Protein AF-A0A821EM65-F1 (afdb_monomer)

Structure (mmCIF, N/CA/C/O backbone):
data_AF-A0A821EM65-F1
#
_entry.id   AF-A0A821EM65-F1
#
loop_
_atom_site.group_PDB
_atom_site.id
_atom_site.type_symbol
_atom_site.label_atom_id
_atom_site.label_alt_id
_atom_site.label_comp_id
_atom_site.label_asym_id
_atom_site.label_entity_id
_atom_site.label_seq_id
_atom_site.pdbx_PDB_ins_code
_atom_site.Cartn_x
_atom_site.Cartn_y
_atom_site.Cartn_z
_atom_site.occupancy
_atom_site.B_iso_or_equiv
_atom_site.auth_seq_id
_atom_site.auth_comp_id
_atom_site.auth_asym_id
_atom_site.auth_atom_id
_atom_site.pdbx_PDB_model_num
ATOM 1 N N . MET A 1 1 ? -19.339 17.552 53.957 1.00 53.88 1 MET A N 1
ATOM 2 C CA . MET A 1 1 ? -20.419 16.852 54.664 1.00 53.88 1 MET A CA 1
ATOM 3 C C . MET A 1 1 ? -20.321 17.188 56.127 1.00 53.88 1 MET A C 1
ATOM 5 O O . MET A 1 1 ? -19.508 16.618 56.853 1.00 53.88 1 MET A O 1
ATOM 9 N N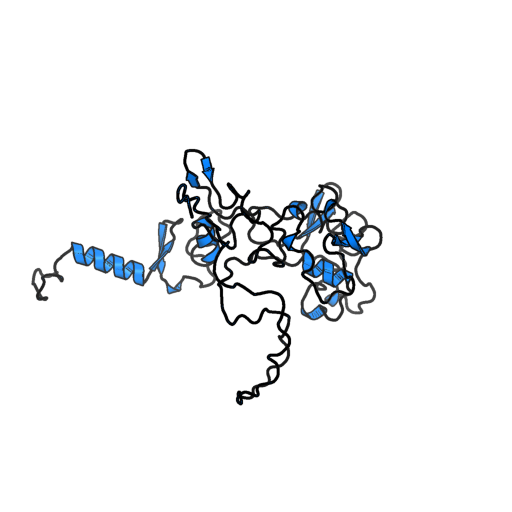 . ASP A 1 2 ? -21.071 18.202 56.526 1.00 62.06 2 ASP A N 1
ATOM 10 C CA . ASP A 1 2 ? -21.274 18.558 57.928 1.00 62.06 2 ASP A CA 1
ATOM 11 C C . ASP A 1 2 ? -22.627 18.030 58.442 1.00 62.06 2 ASP A C 1
ATOM 13 O O . ASP A 1 2 ? -23.029 18.349 59.564 1.00 62.06 2 ASP A O 1
ATOM 17 N N . ASN A 1 3 ? -23.283 17.158 57.656 1.00 55.94 3 ASN A N 1
ATOM 18 C CA . ASN A 1 3 ? -24.559 16.526 57.971 1.00 55.94 3 ASN A CA 1
ATOM 19 C C . ASN A 1 3 ? -25.711 17.544 58.063 1.00 55.94 3 ASN A C 1
ATOM 21 O O . ASN A 1 3 ? -26.725 17.295 58.729 1.00 55.94 3 ASN A O 1
ATOM 25 N N . LYS A 1 4 ? -25.552 18.712 57.426 1.00 53.19 4 LYS A N 1
ATOM 26 C CA . LYS A 1 4 ? -26.627 19.669 57.194 1.00 53.19 4 LYS A CA 1
ATOM 27 C C . LYS A 1 4 ? -27.109 19.558 55.762 1.00 53.19 4 LYS A C 1
ATOM 29 O O . LYS A 1 4 ? -26.338 19.394 54.839 1.00 53.19 4 LYS A O 1
ATOM 34 N N . ASN A 1 5 ? -28.423 19.652 55.622 1.00 57.09 5 ASN A N 1
ATOM 35 C CA . ASN A 1 5 ? -29.070 19.698 54.328 1.00 57.09 5 ASN A CA 1
ATOM 36 C C . ASN A 1 5 ? -29.058 21.140 53.812 1.00 57.09 5 ASN A C 1
ATOM 38 O O . ASN A 1 5 ? -29.944 21.919 54.185 1.00 57.09 5 ASN A O 1
ATOM 42 N N . ASP A 1 6 ? -28.062 21.484 53.006 1.00 65.50 6 ASP A N 1
ATOM 43 C CA . ASP A 1 6 ? -27.902 22.810 52.418 1.00 65.50 6 ASP A CA 1
ATOM 44 C C . ASP A 1 6 ? -28.720 22.964 51.124 1.00 65.50 6 ASP A C 1
ATOM 46 O O . ASP A 1 6 ? -29.054 24.092 50.747 1.00 65.50 6 ASP A O 1
ATOM 50 N N . CYS A 1 7 ? -29.128 21.859 50.481 1.00 58.59 7 CYS A N 1
ATOM 51 C CA . CYS A 1 7 ? -29.959 21.879 49.273 1.00 58.59 7 CYS A CA 1
ATOM 52 C C . CYS A 1 7 ? -31.394 21.338 49.484 1.00 58.59 7 CYS A C 1
ATOM 54 O O . CYS A 1 7 ? -31.664 20.514 50.362 1.00 58.59 7 CYS A O 1
ATOM 56 N N . PRO A 1 8 ? -32.394 21.788 48.694 1.00 55.72 8 PRO A N 1
ATOM 57 C CA . PRO A 1 8 ? -33.795 21.385 48.875 1.00 55.72 8 PRO A CA 1
ATOM 58 C C . PRO A 1 8 ? -34.052 19.880 48.711 1.00 55.72 8 PRO A C 1
ATOM 60 O O . PRO A 1 8 ? -35.078 19.388 49.186 1.00 55.72 8 PRO A O 1
ATOM 63 N N . HIS A 1 9 ? -33.144 19.159 48.049 1.00 61.44 9 HIS A N 1
ATOM 64 C CA . HIS A 1 9 ? -33.313 17.755 47.692 1.00 61.44 9 HIS A CA 1
ATOM 65 C C . HIS A 1 9 ? -32.373 16.793 48.437 1.00 61.44 9 HIS A C 1
ATOM 67 O O . HIS A 1 9 ? -32.441 15.598 48.152 1.00 61.44 9 HIS A O 1
ATOM 73 N N . LYS A 1 10 ? -31.581 17.248 49.429 1.00 57.84 10 LYS A N 1
ATOM 74 C CA . LYS A 1 10 ? -30.566 16.422 50.134 1.00 57.84 10 LYS A CA 1
ATOM 75 C C . LYS A 1 10 ? -29.514 15.805 49.215 1.00 57.84 10 LYS A C 1
ATOM 77 O O . LYS A 1 10 ? -28.851 14.835 49.569 1.00 57.84 10 LYS A O 1
ATOM 82 N N . ASP A 1 11 ? -29.382 16.378 48.034 1.00 59.75 11 ASP A N 1
ATOM 83 C CA . ASP A 1 11 ? -28.460 16.015 46.972 1.00 59.75 11 ASP A CA 1
ATOM 84 C C . ASP A 1 11 ? -26.998 16.308 47.342 1.00 59.75 11 ASP A C 1
ATOM 86 O O . ASP A 1 11 ? -26.090 15.634 46.864 1.00 59.75 11 ASP A O 1
ATOM 90 N N . ASP A 1 12 ? -26.770 17.237 48.267 1.00 58.50 12 ASP A N 1
ATOM 91 C CA . ASP A 1 12 ? -25.473 17.572 48.856 1.00 58.50 12 ASP A CA 1
ATOM 92 C C . ASP A 1 12 ? -24.959 16.546 49.890 1.00 58.50 12 ASP A C 1
ATOM 94 O O . ASP A 1 12 ? -23.761 16.508 50.176 1.00 58.50 12 ASP A O 1
ATOM 98 N N . GLU A 1 13 ? -25.832 15.667 50.397 1.00 64.12 13 GLU A N 1
ATOM 99 C CA . GLU A 1 13 ? -25.514 14.637 51.403 1.00 64.12 13 GLU A CA 1
ATOM 100 C C . GLU A 1 13 ? -25.776 13.194 50.891 1.00 64.12 13 GLU A C 1
ATOM 102 O O . GLU A 1 13 ? -25.594 12.216 51.621 1.00 64.12 13 GLU A O 1
ATOM 107 N N . ASP A 1 14 ? -26.175 13.027 49.621 1.00 66.19 14 ASP A N 1
ATOM 108 C CA . ASP A 1 14 ? -26.394 11.725 48.971 1.00 66.19 14 ASP A CA 1
ATOM 109 C C . ASP A 1 14 ? -25.103 11.196 48.315 1.00 66.19 14 ASP A C 1
ATOM 111 O O . ASP A 1 14 ? -24.749 11.524 47.177 1.00 66.19 14 ASP A O 1
ATOM 115 N N . LEU A 1 15 ? -24.407 10.312 49.040 1.00 60.59 15 LEU A N 1
ATOM 116 C CA . LEU A 1 15 ? -23.183 9.620 48.604 1.00 60.59 15 LEU A CA 1
ATOM 117 C C . LEU A 1 15 ? -23.300 8.968 47.215 1.00 60.59 15 LEU A C 1
ATOM 119 O O . LEU A 1 15 ? -22.314 8.903 46.484 1.00 60.59 15 LEU A O 1
ATOM 123 N N . THR A 1 16 ? -24.483 8.491 46.832 1.00 58.88 16 THR A N 1
ATOM 124 C CA . THR A 1 16 ? -24.709 7.794 45.559 1.00 58.88 16 THR A CA 1
ATOM 125 C C . THR A 1 16 ? -24.712 8.754 44.372 1.00 58.88 16 THR A C 1
ATOM 127 O O . THR A 1 16 ? -24.143 8.442 43.324 1.00 58.88 16 THR A O 1
ATOM 130 N N . GLN A 1 17 ? -25.297 9.941 44.549 1.00 54.66 17 GLN A N 1
ATOM 131 C CA . GLN A 1 17 ? -25.277 11.002 43.542 1.00 54.66 17 GLN A CA 1
ATOM 132 C C . GLN A 1 17 ? -23.909 11.677 43.451 1.00 54.66 17 GLN A C 1
ATOM 134 O O . GLN A 1 17 ? -23.490 12.008 42.347 1.00 54.66 17 GLN A O 1
ATOM 139 N N . MET A 1 18 ? -23.166 11.774 44.560 1.00 52.09 18 MET A N 1
ATOM 140 C CA . MET A 1 18 ? -21.772 12.232 44.546 1.00 52.09 18 MET A CA 1
ATOM 141 C C . MET A 1 18 ? -20.813 11.270 43.835 1.00 52.09 18 MET A C 1
ATOM 143 O O . MET A 1 18 ? -19.903 11.702 43.131 1.00 52.09 18 MET A O 1
ATOM 147 N N . ILE A 1 19 ? -20.999 9.955 43.990 1.00 55.62 19 ILE A N 1
ATOM 148 C CA . ILE A 1 19 ? -20.220 8.966 43.229 1.00 55.62 19 ILE A CA 1
ATOM 149 C C . ILE A 1 19 ? -20.507 9.132 41.735 1.00 55.62 19 ILE A C 1
ATOM 151 O O . ILE A 1 19 ? -19.570 9.155 40.943 1.00 55.62 19 ILE A O 1
ATOM 155 N N . TYR A 1 20 ? -21.774 9.323 41.352 1.00 56.41 20 TYR A N 1
ATOM 156 C CA . TYR A 1 20 ? -22.156 9.584 39.963 1.00 56.41 20 TYR A CA 1
ATOM 157 C C . TYR A 1 20 ? -21.638 10.932 39.445 1.00 56.41 20 TYR A C 1
ATOM 159 O O . TYR A 1 20 ? -21.165 10.995 38.311 1.00 56.41 20 TYR A O 1
ATOM 167 N N . SER A 1 21 ? -21.672 11.999 40.249 1.00 57.38 21 SER A N 1
ATOM 168 C CA . SER A 1 21 ? -21.160 13.317 39.861 1.00 57.38 21 SER A CA 1
ATOM 169 C C . SER A 1 21 ? -19.644 13.294 39.695 1.00 57.38 21 SER A C 1
ATOM 171 O O . SER A 1 21 ? -19.152 13.801 38.694 1.00 57.38 21 SER A O 1
ATOM 173 N N . ASN A 1 22 ? -18.915 12.621 40.591 1.00 60.81 22 ASN A N 1
ATOM 174 C CA . ASN A 1 22 ? -17.467 12.436 40.481 1.00 60.81 22 ASN A CA 1
ATOM 175 C C . ASN A 1 22 ? -17.091 11.586 39.264 1.00 60.81 22 ASN A C 1
ATOM 177 O O . ASN A 1 22 ? -16.110 11.883 38.593 1.00 60.81 22 ASN A O 1
ATOM 181 N N . LEU A 1 23 ? -17.874 10.552 38.941 1.00 63.91 23 LEU A N 1
ATOM 182 C CA . LEU A 1 23 ? -17.655 9.740 37.741 1.00 63.91 23 LEU A CA 1
ATOM 183 C C . LEU A 1 23 ? -17.963 10.539 36.467 1.00 63.91 23 LEU A C 1
ATOM 185 O O . LEU A 1 23 ? -17.257 10.413 35.474 1.00 63.91 23 LEU A O 1
ATOM 189 N N . THR A 1 24 ? -18.971 11.412 36.511 1.00 65.00 24 THR A N 1
ATOM 190 C CA . THR A 1 24 ? -19.323 12.310 35.402 1.00 65.00 24 THR A CA 1
ATOM 191 C C . THR A 1 24 ? -18.269 13.403 35.208 1.00 65.00 24 THR A C 1
ATOM 193 O O . THR A 1 24 ? -17.897 13.695 34.075 1.00 65.00 24 THR A O 1
ATOM 196 N N . GLU A 1 25 ? -17.738 13.984 36.287 1.00 65.50 25 GLU A N 1
ATOM 197 C CA . GLU A 1 25 ? -16.617 14.929 36.224 1.00 65.50 25 GLU A CA 1
ATOM 198 C C . GLU A 1 25 ? -15.332 14.259 35.739 1.00 65.50 25 GLU A C 1
ATOM 200 O O . GLU A 1 25 ? -14.630 14.836 34.905 1.00 65.50 25 GLU A O 1
ATOM 205 N N . LEU A 1 26 ? -15.049 13.034 36.194 1.00 66.75 26 LEU A N 1
ATOM 206 C CA . LEU A 1 26 ? -13.914 12.245 35.721 1.00 66.75 26 LEU A CA 1
ATOM 207 C C . LEU A 1 26 ? -14.039 11.980 34.217 1.00 66.75 26 LEU A C 1
ATOM 209 O O . LEU A 1 26 ? -13.129 12.324 33.480 1.00 66.75 26 LEU A O 1
ATOM 213 N N . LEU A 1 27 ? -15.182 11.482 33.737 1.00 70.62 27 LEU A N 1
ATOM 214 C CA . LEU A 1 27 ? -15.422 11.244 32.305 1.00 70.62 27 LEU A CA 1
ATOM 215 C C . LEU A 1 27 ? -15.426 12.532 31.465 1.00 70.62 27 LEU A C 1
ATOM 217 O O . LEU A 1 27 ? -15.170 12.495 30.264 1.00 70.62 27 LEU A O 1
ATOM 221 N N . ARG A 1 28 ? -15.724 13.683 32.077 1.00 74.00 28 ARG A N 1
ATOM 222 C CA . ARG A 1 28 ? -15.707 14.983 31.399 1.00 74.00 28 ARG A CA 1
ATOM 223 C C . ARG A 1 28 ? -14.309 15.595 31.310 1.00 74.00 28 ARG A C 1
ATOM 225 O O . ARG A 1 28 ? -14.083 16.393 30.412 1.00 74.00 28 ARG A O 1
ATOM 232 N N . SER A 1 29 ? -13.412 15.286 32.240 1.00 74.06 29 SER A N 1
ATOM 233 C CA . SER A 1 29 ? -12.061 15.868 32.306 1.00 74.06 29 SER A CA 1
ATOM 234 C C . SER A 1 29 ? -10.962 14.889 31.902 1.00 74.06 29 SER A C 1
ATOM 236 O O . SER A 1 29 ? -9.853 15.315 31.588 1.00 74.06 29 SER A O 1
ATOM 238 N N . HIS A 1 30 ? -11.264 13.593 31.888 1.00 82.50 30 HIS A N 1
ATOM 239 C CA . HIS A 1 30 ? -10.316 12.530 31.610 1.00 82.50 30 HIS A CA 1
ATOM 240 C C . HIS A 1 30 ? -10.818 11.618 30.492 1.00 82.50 30 HIS A C 1
ATOM 242 O O . HIS A 1 30 ? -12.005 11.308 30.390 1.00 82.50 30 HIS A O 1
ATOM 248 N N . PHE A 1 31 ? -9.882 11.178 29.664 1.00 84.00 31 PHE A N 1
ATOM 249 C CA . PHE A 1 31 ? -10.048 10.110 28.696 1.00 84.00 31 PHE A CA 1
ATOM 250 C C . PHE A 1 31 ? -9.677 8.778 29.349 1.00 84.00 31 PHE A C 1
ATOM 252 O O . PHE A 1 31 ? -8.738 8.714 30.143 1.00 84.00 31 PHE A O 1
ATOM 259 N N . LYS A 1 32 ? -10.433 7.720 29.049 1.00 84.38 32 LYS A N 1
ATOM 260 C CA . LYS A 1 32 ? -10.156 6.375 29.552 1.00 84.38 32 LYS A CA 1
ATOM 261 C C . LYS A 1 32 ? -9.403 5.594 28.480 1.00 84.38 32 LYS A C 1
ATOM 263 O O . LYS A 1 32 ? -10.003 5.260 27.466 1.00 84.38 32 LYS A O 1
ATOM 268 N N . CYS A 1 33 ? -8.153 5.240 28.751 1.00 84.12 33 CYS A N 1
ATOM 269 C CA . CYS A 1 33 ? -7.451 4.230 27.969 1.00 84.12 33 CYS A CA 1
ATOM 270 C C . CYS A 1 33 ? -8.090 2.877 28.296 1.00 84.12 33 CYS A C 1
ATOM 272 O O . CYS A 1 33 ? -8.090 2.445 29.455 1.00 84.12 33 CYS A O 1
ATOM 274 N N . GLU A 1 34 ? -8.707 2.219 27.323 1.00 78.75 34 GLU A N 1
ATOM 275 C CA . GLU A 1 34 ? -9.450 0.991 27.586 1.00 78.75 34 GLU A CA 1
ATOM 276 C C . GLU A 1 34 ? -8.524 -0.212 27.745 1.00 78.75 34 GLU A C 1
ATOM 278 O O . GLU A 1 34 ? -8.831 -1.105 28.537 1.00 78.75 34 GLU A O 1
ATOM 283 N N . ILE A 1 35 ? -7.393 -0.227 27.038 1.00 75.06 35 ILE A N 1
ATOM 284 C CA . ILE A 1 35 ? -6.434 -1.333 27.058 1.00 75.06 35 ILE A CA 1
ATOM 285 C C . ILE A 1 35 ? -5.540 -1.217 28.293 1.00 75.06 35 ILE A C 1
ATOM 287 O O . ILE A 1 35 ? -5.441 -2.166 29.071 1.00 75.06 35 ILE A O 1
ATOM 291 N N . ALA A 1 36 ? -4.948 -0.043 28.530 1.00 77.62 36 ALA A N 1
ATOM 292 C CA . ALA A 1 36 ? -4.154 0.217 29.737 1.00 77.62 36 ALA A CA 1
ATOM 293 C C . ALA A 1 36 ? -5.018 0.340 31.014 1.00 77.62 36 ALA A C 1
ATOM 295 O O . ALA A 1 36 ? -4.509 0.248 32.133 1.00 77.62 36 ALA A O 1
ATOM 296 N N . ASN A 1 37 ? -6.339 0.495 30.852 1.00 80.06 37 ASN A N 1
ATOM 297 C CA . ASN A 1 37 ? -7.337 0.611 31.917 1.00 80.06 37 ASN A CA 1
ATOM 298 C C . ASN A 1 37 ? -6.998 1.694 32.963 1.00 80.06 37 ASN A C 1
ATOM 300 O O . ASN A 1 37 ? -7.195 1.517 34.169 1.00 80.06 37 ASN A O 1
ATOM 304 N N . ASN A 1 38 ? -6.500 2.833 32.490 1.00 82.81 38 ASN A N 1
ATOM 305 C CA . ASN A 1 38 ? -6.212 4.038 33.261 1.00 82.81 38 ASN A CA 1
ATOM 306 C C . ASN A 1 38 ? -6.942 5.252 32.662 1.00 82.81 38 ASN A C 1
ATOM 308 O O . ASN A 1 38 ? -7.527 5.192 31.583 1.00 82.81 38 ASN A O 1
ATOM 312 N N . TYR A 1 39 ? -6.939 6.356 33.407 1.00 84.31 39 TYR A N 1
ATOM 313 C CA . TYR A 1 39 ? -7.526 7.622 32.981 1.00 84.31 39 TYR A CA 1
ATOM 314 C C . TYR A 1 39 ? -6.419 8.660 32.826 1.00 84.31 39 TYR A C 1
ATOM 316 O O . TYR A 1 39 ? -5.617 8.840 33.745 1.00 84.31 39 TYR A O 1
ATOM 324 N N . ILE A 1 40 ? -6.407 9.356 31.696 1.00 83.62 40 ILE A N 1
ATOM 325 C CA . ILE A 1 40 ? -5.494 10.465 31.405 1.00 83.62 40 ILE A CA 1
ATOM 326 C C . ILE A 1 40 ? -6.297 11.751 31.268 1.00 83.62 40 ILE A C 1
ATOM 328 O O . ILE A 1 40 ? -7.474 11.719 30.921 1.00 83.62 40 ILE A O 1
ATOM 332 N N . HIS A 1 41 ? -5.697 12.898 31.562 1.00 84.25 41 HIS A N 1
ATOM 333 C CA . HIS A 1 41 ? -6.394 14.171 31.402 1.00 84.25 41 HIS A CA 1
ATOM 334 C C . HIS A 1 41 ? -6.672 14.445 29.915 1.00 84.25 41 HIS A C 1
ATOM 336 O O . HIS A 1 41 ? -5.817 14.190 29.076 1.00 84.25 41 HIS A O 1
ATOM 342 N N . GLN A 1 42 ? -7.832 15.013 29.573 1.00 83.00 42 GLN A N 1
ATOM 343 C CA . GLN A 1 42 ? -8.209 15.278 28.174 1.00 83.00 42 GLN A CA 1
ATOM 344 C C . GLN A 1 42 ? -7.216 16.162 27.410 1.00 83.00 42 GLN A C 1
ATOM 346 O O . GLN A 1 42 ? -7.156 16.080 26.193 1.00 83.00 42 GLN A O 1
ATOM 351 N N . SER A 1 43 ? -6.435 17.002 28.097 1.00 85.50 43 SER A N 1
ATOM 352 C CA . SER A 1 43 ? -5.391 17.817 27.452 1.00 85.50 43 SER A CA 1
ATOM 353 C C . SER A 1 43 ? -4.196 17.012 26.941 1.00 85.50 43 SER A C 1
ATOM 355 O O . SER A 1 43 ? -3.307 17.602 26.337 1.00 85.50 43 SER A O 1
ATOM 357 N N . LEU A 1 44 ? -4.115 15.734 27.304 1.00 85.31 44 LEU A N 1
ATOM 358 C CA . LEU A 1 44 ? -3.064 14.824 26.870 1.00 85.31 44 LEU A CA 1
ATOM 359 C C . LEU A 1 44 ? -3.482 14.052 25.611 1.00 85.31 44 LEU A C 1
ATOM 361 O O . LEU A 1 44 ? -2.638 13.629 24.857 1.00 85.31 44 LEU A O 1
ATOM 365 N N . VAL A 1 45 ? -4.778 13.988 25.305 1.00 85.88 45 VAL A N 1
ATOM 366 C CA . VAL A 1 45 ? -5.273 13.339 24.086 1.00 85.88 45 VAL A CA 1
ATOM 367 C C . VAL A 1 45 ? -4.864 14.137 22.844 1.00 85.88 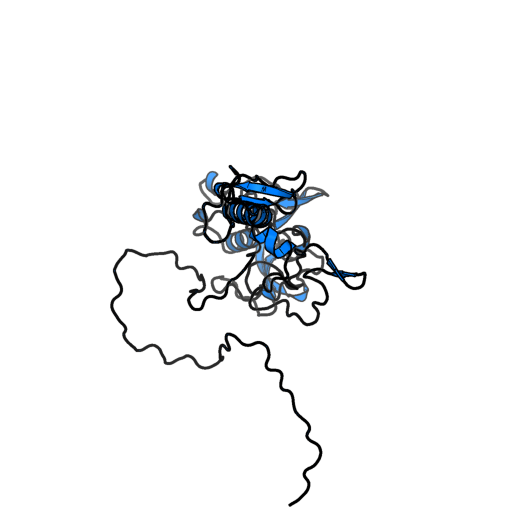45 VAL A C 1
ATOM 369 O O . VAL A 1 45 ? -5.150 15.337 22.770 1.00 85.88 45 VAL A O 1
ATOM 372 N N . GLN A 1 46 ? -4.280 13.461 21.851 1.00 84.69 46 GLN A N 1
ATOM 373 C CA . GLN A 1 46 ? -3.775 14.034 20.598 1.00 84.69 46 GLN A CA 1
ATOM 374 C C . GLN A 1 46 ? -2.692 15.101 20.812 1.00 84.69 46 GLN A C 1
ATOM 376 O O . GLN A 1 46 ? -2.668 16.127 20.118 1.00 84.69 46 GLN A O 1
ATOM 381 N N . ASN A 1 47 ? -1.824 14.902 21.806 1.00 86.12 47 ASN A N 1
ATOM 382 C CA . ASN A 1 47 ? -0.742 15.834 22.129 1.00 86.12 47 ASN A CA 1
ATOM 383 C C . ASN A 1 47 ? 0.598 15.481 21.439 1.00 86.12 47 ASN A C 1
ATOM 385 O O . ASN A 1 47 ? 1.551 16.259 21.534 1.00 86.12 47 ASN A O 1
ATOM 389 N N . GLY A 1 48 ? 0.660 14.358 20.718 1.00 84.00 48 GLY A N 1
ATOM 390 C CA . GLY A 1 48 ? 1.843 13.810 20.053 1.00 84.00 48 GLY A CA 1
ATOM 391 C C . GLY A 1 48 ? 2.709 12.894 20.926 1.00 84.00 48 GLY A C 1
ATOM 392 O O . GLY A 1 48 ? 3.716 12.369 20.446 1.00 84.00 48 GLY A O 1
ATOM 393 N N . GLU A 1 49 ? 2.355 12.695 22.191 1.00 85.50 49 GLU A N 1
ATOM 394 C CA . GLU A 1 49 ? 2.981 11.770 23.125 1.00 85.50 49 GLU A CA 1
ATOM 395 C C . GLU A 1 49 ? 1.983 10.673 23.489 1.00 85.50 49 GLU A C 1
ATOM 397 O O . GLU A 1 49 ? 0.826 10.915 23.767 1.00 85.50 49 GLU A O 1
ATOM 402 N N . CYS A 1 50 ? 2.430 9.422 23.480 1.00 86.12 50 CYS A N 1
ATOM 403 C CA . CYS A 1 50 ? 1.548 8.325 23.852 1.00 86.12 50 CYS A CA 1
ATOM 404 C C . CYS A 1 50 ? 1.443 8.232 25.381 1.00 86.12 50 CYS A C 1
ATOM 406 O O . CYS A 1 50 ? 2.417 7.809 26.011 1.00 86.12 50 CYS A O 1
ATOM 408 N N . GLU A 1 51 ? 0.314 8.569 26.006 1.00 86.38 51 GLU A N 1
ATOM 409 C CA . GLU A 1 51 ? 0.110 8.353 27.445 1.00 86.38 51 GLU A CA 1
ATOM 410 C C . GLU A 1 51 ? -0.623 7.050 27.769 1.00 86.38 51 GLU A C 1
ATOM 412 O O . GLU A 1 51 ? -0.404 6.482 28.848 1.00 86.38 51 GLU A O 1
ATOM 417 N N . CYS A 1 52 ? -1.407 6.500 26.839 1.00 82.31 52 CYS A N 1
ATOM 418 C CA . CYS A 1 52 ? -2.046 5.189 26.986 1.00 82.31 52 CYS A CA 1
ATOM 419 C C . CYS A 1 52 ? -1.087 4.005 26.725 1.00 82.31 52 CYS A C 1
ATOM 421 O O . CYS A 1 52 ? -1.468 3.010 26.109 1.00 82.31 52 CYS A O 1
ATOM 423 N N . LYS A 1 53 ? 0.169 4.073 27.195 1.00 71.25 53 LYS A N 1
ATOM 424 C CA . LYS A 1 53 ? 1.187 3.050 26.886 1.00 71.25 53 LYS A CA 1
ATOM 425 C C . LYS A 1 53 ? 0.876 1.690 27.512 1.00 71.25 53 LYS A C 1
ATOM 427 O O . LYS A 1 53 ? 0.774 1.554 28.733 1.00 71.25 53 LYS A O 1
ATOM 432 N N . LEU A 1 54 ? 0.932 0.661 26.675 1.00 65.38 54 LEU A N 1
ATOM 433 C CA . LEU A 1 54 ? 1.292 -0.704 27.048 1.00 65.38 54 LEU A CA 1
ATOM 434 C C . LEU A 1 54 ? 2.561 -1.101 26.291 1.00 65.38 54 LEU A C 1
ATOM 436 O O . LEU A 1 54 ? 2.830 -0.591 25.206 1.00 65.38 54 LEU A O 1
ATOM 440 N N . ALA A 1 55 ? 3.368 -1.984 26.879 1.00 52.31 55 ALA A N 1
ATOM 441 C CA . ALA A 1 55 ? 4.485 -2.575 26.151 1.00 52.31 55 ALA A CA 1
ATOM 442 C C . ALA A 1 55 ? 3.938 -3.373 24.950 1.00 52.31 55 ALA A C 1
ATOM 444 O O . ALA A 1 55 ? 2.933 -4.067 25.097 1.00 52.31 55 ALA A O 1
ATOM 445 N N . ASP A 1 56 ? 4.610 -3.268 23.800 1.00 56.25 56 ASP A N 1
ATOM 446 C CA . ASP A 1 56 ? 4.371 -4.054 22.577 1.00 56.25 56 ASP A CA 1
ATOM 447 C C . ASP A 1 56 ? 3.179 -3.639 21.681 1.00 56.25 56 ASP A C 1
ATOM 449 O O . ASP A 1 56 ? 2.618 -4.479 20.975 1.00 56.25 56 ASP A O 1
ATOM 453 N N . GLN A 1 57 ? 2.791 -2.355 21.655 1.00 63.59 57 GLN A N 1
ATOM 454 C CA . GLN A 1 57 ? 1.829 -1.835 20.666 1.00 63.59 57 GLN A CA 1
ATOM 455 C C . GLN A 1 57 ? 2.424 -0.729 19.782 1.00 63.59 57 GLN A C 1
ATOM 457 O O . GLN A 1 57 ? 2.967 0.247 20.290 1.00 63.59 57 GLN A O 1
ATOM 462 N N . ASP A 1 58 ? 2.253 -0.879 18.463 1.00 70.25 58 ASP A N 1
ATOM 463 C CA . ASP A 1 58 ? 2.673 0.081 17.421 1.00 70.25 58 ASP A CA 1
ATOM 464 C C . ASP A 1 58 ? 1.700 1.263 17.236 1.00 70.25 58 ASP A C 1
ATOM 466 O O . ASP A 1 58 ? 1.807 2.022 16.281 1.00 70.25 58 ASP A O 1
ATOM 470 N N . TRP A 1 59 ? 0.707 1.398 18.111 1.00 75.62 59 TRP A N 1
ATOM 471 C CA . TRP A 1 59 ? -0.345 2.411 18.035 1.00 75.62 59 TRP A CA 1
ATOM 472 C C . TRP A 1 59 ? -0.760 2.801 19.450 1.00 75.62 59 TRP A C 1
ATOM 474 O O . TRP A 1 59 ? -0.575 2.030 20.398 1.00 75.62 59 TRP A O 1
ATOM 484 N N . CYS A 1 60 ? -1.345 3.981 19.586 1.00 82.44 60 CYS A N 1
ATOM 485 C CA . CYS A 1 60 ? -1.656 4.570 20.871 1.00 82.44 60 CYS A CA 1
ATOM 486 C C . CYS A 1 60 ? -3.119 5.023 20.950 1.00 82.44 60 CYS A C 1
ATOM 488 O O . CYS A 1 60 ? -3.601 5.721 20.070 1.00 82.44 60 CYS A O 1
ATOM 490 N N . GLU A 1 61 ? -3.862 4.626 21.989 1.00 82.19 61 GLU A N 1
ATOM 491 C CA . GLU A 1 61 ? -5.315 4.883 22.063 1.00 82.19 61 GLU A CA 1
ATOM 492 C C . GLU A 1 61 ? -5.688 6.374 22.080 1.00 82.19 61 GLU A C 1
ATOM 494 O O . GLU A 1 61 ? -6.746 6.749 21.570 1.00 82.19 61 GLU A O 1
ATOM 499 N N . ASP A 1 62 ? -4.846 7.208 22.685 1.00 83.19 62 ASP A N 1
ATOM 500 C CA . ASP A 1 62 ? -5.031 8.652 22.829 1.00 83.19 62 ASP A CA 1
ATOM 501 C C . ASP A 1 62 ? -4.513 9.466 21.637 1.00 83.19 62 ASP A C 1
ATOM 503 O O . ASP A 1 62 ? -5.035 10.552 21.383 1.00 83.19 62 ASP A O 1
ATOM 507 N N . GLU A 1 63 ? -3.594 8.914 20.845 1.00 85.56 63 GLU A N 1
ATOM 508 C CA . GLU A 1 63 ? -3.042 9.585 19.659 1.00 85.56 63 GLU A CA 1
ATOM 509 C C . GLU A 1 63 ? -3.676 9.073 18.353 1.00 85.56 63 GLU A C 1
ATOM 511 O O . GLU A 1 63 ? -4.039 9.853 17.470 1.00 85.56 63 GLU A O 1
ATOM 516 N N . ASP A 1 64 ? -3.946 7.769 18.276 1.00 82.75 64 ASP A N 1
ATOM 517 C CA . ASP A 1 64 ? -4.430 7.050 17.095 1.00 82.75 64 ASP A CA 1
ATOM 518 C C . ASP A 1 64 ? -5.906 6.648 17.236 1.00 82.75 64 ASP A C 1
ATOM 520 O O . ASP A 1 64 ? -6.296 5.481 17.111 1.00 82.75 64 ASP A O 1
ATOM 524 N N . PHE A 1 65 ? -6.770 7.640 17.479 1.00 78.50 65 PHE A N 1
ATOM 525 C CA . PHE A 1 65 ? -8.207 7.422 17.712 1.00 78.50 65 PHE A CA 1
ATOM 526 C C . PHE A 1 65 ? -8.893 6.620 16.597 1.00 78.50 65 PHE A C 1
ATOM 528 O O . PHE A 1 65 ? -9.850 5.878 16.835 1.00 78.50 65 PHE A O 1
ATOM 535 N N . HIS A 1 66 ? -8.423 6.781 15.360 1.00 77.44 66 HIS A N 1
ATOM 536 C CA . HIS A 1 66 ? -8.959 6.018 14.248 1.00 77.44 66 HIS A CA 1
ATOM 537 C C . HIS A 1 66 ? -8.612 4.531 14.365 1.00 77.44 66 HIS A C 1
ATOM 539 O O . HIS A 1 66 ? -9.530 3.708 14.365 1.00 77.44 66 HIS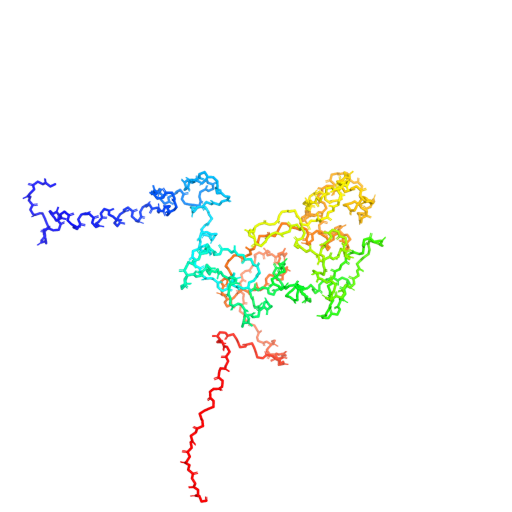 A O 1
ATOM 545 N N . ILE A 1 67 ? -7.323 4.202 14.492 1.00 79.25 67 ILE A N 1
ATOM 546 C CA . ILE A 1 67 ? -6.841 2.820 14.602 1.00 79.25 67 ILE A CA 1
ATOM 547 C C . ILE A 1 67 ? -7.581 2.120 15.743 1.00 79.25 67 ILE A C 1
ATOM 549 O O . ILE A 1 67 ? -8.074 1.001 15.594 1.00 79.25 67 ILE A O 1
ATOM 553 N N . HIS A 1 68 ? -7.756 2.831 16.858 1.00 79.50 68 HIS A N 1
ATOM 554 C CA . HIS A 1 68 ? -8.569 2.388 17.980 1.00 79.50 68 HIS A CA 1
ATOM 555 C C . HIS A 1 68 ? -10.023 2.054 17.588 1.00 79.50 68 HIS A C 1
ATOM 557 O O . HIS A 1 68 ? -10.566 1.029 18.011 1.00 79.50 68 HIS A O 1
ATOM 563 N N . TYR A 1 69 ? -10.673 2.909 16.791 1.00 83.44 69 TYR A N 1
ATOM 564 C CA . TYR A 1 69 ? -12.055 2.727 16.355 1.00 83.44 69 TYR A CA 1
ATOM 565 C C . TYR A 1 69 ? -12.231 1.498 15.459 1.00 83.44 69 TYR A C 1
ATOM 567 O O . TYR A 1 69 ? -13.103 0.680 15.761 1.00 83.44 69 TYR A O 1
ATOM 575 N N . VAL A 1 70 ? -11.429 1.343 14.398 1.00 85.00 70 VAL A N 1
ATOM 576 C CA . VAL A 1 70 ? -11.574 0.216 13.449 1.00 85.00 70 VAL A CA 1
ATOM 577 C C . VAL A 1 70 ? -11.180 -1.123 14.057 1.00 85.00 70 VAL A C 1
ATOM 579 O O . VAL A 1 70 ? -11.816 -2.134 13.787 1.00 85.00 70 VAL A O 1
ATOM 582 N N . ARG A 1 71 ? -10.248 -1.128 15.016 1.00 84.88 71 ARG A N 1
ATOM 583 C CA . ARG A 1 71 ? -9.919 -2.334 15.791 1.00 84.88 71 ARG A CA 1
ATOM 584 C C . ARG A 1 71 ? -11.067 -2.841 16.660 1.00 84.88 71 ARG A C 1
ATOM 586 O O . ARG A 1 71 ? -11.049 -3.997 17.082 1.00 84.88 71 ARG A O 1
ATOM 593 N N . LYS A 1 72 ? -12.064 -2.000 16.952 1.00 84.00 72 LYS A N 1
ATOM 594 C CA . LYS A 1 72 ? -13.192 -2.328 17.843 1.00 84.00 72 LYS A CA 1
ATOM 595 C C . LYS A 1 72 ? -14.531 -2.408 17.131 1.00 84.00 72 LYS A C 1
ATOM 597 O O . LYS A 1 72 ? -15.402 -3.177 17.558 1.00 84.00 72 LYS A O 1
ATOM 602 N N . ASN A 1 73 ? -14.716 -1.620 16.082 1.00 86.44 73 ASN A N 1
ATOM 603 C CA . ASN A 1 73 ? -15.990 -1.426 15.414 1.00 86.44 73 ASN A CA 1
ATOM 604 C C . ASN A 1 73 ? -15.869 -1.750 13.931 1.00 86.44 73 ASN A C 1
ATOM 606 O O . ASN A 1 73 ? -14.912 -1.354 13.279 1.00 86.44 73 ASN A O 1
ATOM 610 N N . ILE A 1 74 ? -16.900 -2.406 13.401 1.00 86.31 74 ILE A N 1
ATOM 611 C CA . ILE A 1 74 ? -17.039 -2.624 11.963 1.00 86.31 74 ILE A CA 1
ATOM 612 C C . ILE A 1 74 ? -17.248 -1.266 11.287 1.00 86.31 74 ILE A C 1
ATOM 614 O O . ILE A 1 74 ? -18.077 -0.464 11.727 1.00 86.31 74 ILE A O 1
ATOM 618 N N . SER A 1 75 ? -16.509 -1.025 10.210 1.00 85.62 75 SER A N 1
ATOM 619 C CA . SER A 1 75 ? -16.473 0.240 9.482 1.00 85.62 75 SER A CA 1
ATOM 620 C C . SER A 1 75 ? -16.607 -0.040 7.986 1.00 85.62 75 SER A C 1
ATOM 622 O O . SER A 1 75 ? -15.858 -0.837 7.443 1.00 85.62 75 SER A O 1
ATOM 624 N N . PHE A 1 76 ? -17.558 0.605 7.300 1.00 86.00 76 PHE A N 1
ATOM 625 C CA . PHE A 1 76 ? -17.774 0.369 5.861 1.00 86.00 76 PHE A CA 1
ATOM 626 C C . PHE A 1 76 ? -16.546 0.647 4.977 1.00 86.00 76 PHE A C 1
ATOM 628 O O . PHE A 1 76 ? -16.366 -0.079 4.007 1.00 86.00 76 PHE A O 1
ATOM 635 N N . PRO A 1 77 ? -15.714 1.668 5.266 1.00 84.38 77 PRO A N 1
ATOM 636 C CA . PRO A 1 77 ? -14.467 1.866 4.538 1.00 84.38 77 PRO A CA 1
ATOM 637 C C . PRO A 1 77 ? -13.422 0.759 4.679 1.00 84.38 77 PRO A C 1
ATOM 639 O O . PRO A 1 77 ? -12.522 0.755 3.857 1.00 84.38 77 PRO A O 1
ATOM 642 N N . THR A 1 78 ? -13.498 -0.088 5.712 1.00 85.94 78 THR A N 1
ATOM 643 C CA . THR A 1 78 ? -12.460 -1.089 6.029 1.00 85.94 78 THR A CA 1
ATOM 644 C C . THR A 1 78 ? -13.003 -2.514 6.105 1.00 85.94 78 THR A C 1
ATOM 646 O O . THR A 1 78 ? -12.346 -3.384 6.647 1.00 85.94 78 THR A O 1
ATOM 649 N N . ILE A 1 79 ? -14.247 -2.745 5.676 1.00 89.69 79 ILE A N 1
ATOM 650 C CA . ILE A 1 79 ? -14.841 -4.083 5.675 1.00 89.69 79 ILE A CA 1
ATOM 651 C C . ILE A 1 79 ? -14.611 -4.727 4.313 1.00 89.69 79 ILE A C 1
ATOM 653 O O . ILE A 1 79 ? -14.918 -4.110 3.284 1.00 89.69 79 ILE A O 1
ATOM 657 N N . CYS A 1 80 ? -14.164 -5.979 4.320 1.00 91.31 80 CYS A N 1
ATOM 658 C CA . CYS A 1 80 ? -13.979 -6.804 3.136 1.00 91.31 80 CYS A CA 1
ATOM 659 C C . CYS A 1 80 ? -13.119 -6.121 2.069 1.00 91.31 80 CYS A C 1
ATOM 661 O O . CYS A 1 80 ? -13.508 -6.033 0.897 1.00 91.31 80 CYS A O 1
ATOM 663 N N . ASP A 1 81 ? -11.983 -5.589 2.497 1.00 89.50 81 ASP A N 1
ATOM 664 C CA . ASP A 1 81 ? -11.048 -4.847 1.662 1.00 89.50 81 ASP A CA 1
ATOM 665 C C . ASP A 1 81 ? -9.631 -5.442 1.677 1.00 89.50 81 ASP A C 1
ATOM 667 O O . ASP A 1 81 ? -8.665 -4.777 1.304 1.00 89.50 81 ASP A O 1
ATOM 671 N N . GLU A 1 82 ? -9.549 -6.718 2.056 1.00 89.12 82 GLU A N 1
ATOM 672 C CA . GLU A 1 82 ? -8.370 -7.568 2.180 1.00 89.12 82 GLU A CA 1
ATOM 673 C C . GLU A 1 82 ? -7.459 -7.326 3.380 1.00 89.12 82 GLU A C 1
ATOM 675 O O . GLU A 1 82 ? -6.535 -8.126 3.580 1.00 89.12 82 GLU A O 1
ATOM 680 N N . PHE A 1 83 ? -7.714 -6.315 4.204 1.00 88.50 83 PHE A N 1
ATOM 681 C CA . PHE A 1 83 ? -6.929 -6.073 5.409 1.00 88.50 83 PHE A CA 1
ATOM 682 C C . PHE A 1 83 ? -7.741 -6.424 6.650 1.00 88.50 83 PHE A C 1
ATOM 684 O O . PHE A 1 83 ? -8.945 -6.251 6.704 1.00 88.50 83 PHE A O 1
ATOM 691 N N . THR A 1 84 ? -7.074 -6.991 7.649 1.00 89.25 84 THR A N 1
ATOM 692 C CA . THR A 1 84 ? -7.722 -7.368 8.905 1.00 89.25 84 THR A CA 1
ATOM 693 C C . THR A 1 84 ? -7.360 -6.357 9.978 1.00 89.25 84 THR A C 1
ATOM 695 O O . THR A 1 84 ? -6.322 -6.492 10.638 1.00 89.25 84 THR A O 1
ATOM 698 N N . GLU A 1 85 ? -8.214 -5.358 10.178 1.00 87.56 85 GLU A N 1
ATOM 699 C CA . GLU A 1 85 ? -8.053 -4.374 11.246 1.00 87.56 85 GLU A CA 1
ATOM 700 C C . GLU A 1 85 ? -8.851 -4.731 12.488 1.00 87.56 85 GLU A C 1
ATOM 702 O O . GLU A 1 85 ? -8.377 -4.505 13.606 1.00 87.56 85 GLU A O 1
ATOM 707 N N . LEU A 1 86 ? -10.055 -5.279 12.325 1.00 88.62 86 LEU A N 1
ATOM 708 C CA . LEU A 1 86 ? -10.914 -5.608 13.451 1.00 88.62 86 LEU A CA 1
ATOM 709 C C . LEU A 1 86 ? -10.272 -6.709 14.303 1.00 88.62 86 LEU A C 1
ATOM 711 O O . LEU A 1 86 ? -9.966 -7.803 13.826 1.00 88.62 86 LEU A O 1
ATOM 715 N N . ILE A 1 87 ? -10.126 -6.452 15.609 1.00 87.31 87 ILE A N 1
ATOM 716 C CA . ILE A 1 87 ? -9.671 -7.484 16.546 1.00 87.31 87 ILE A CA 1
ATOM 717 C C . ILE A 1 87 ? -10.684 -8.639 16.499 1.00 87.31 87 ILE A C 1
ATOM 719 O O . ILE A 1 87 ? -11.873 -8.384 16.731 1.00 87.31 87 ILE A O 1
ATOM 723 N N . PRO A 1 88 ? -10.241 -9.891 16.255 1.00 90.69 88 PRO A N 1
ATOM 724 C CA . PRO A 1 88 ? -11.149 -11.009 16.059 1.00 90.69 88 PRO A CA 1
ATOM 725 C C . PRO A 1 88 ? -12.150 -11.167 17.205 1.00 90.69 88 PRO A C 1
ATOM 727 O O . PRO A 1 88 ? -11.777 -11.193 18.383 1.00 90.69 88 PRO A O 1
ATOM 730 N N . LYS A 1 89 ? -13.432 -11.300 16.858 1.00 89.75 89 LYS A N 1
ATOM 731 C CA . LYS A 1 89 ? -14.531 -11.491 17.809 1.00 89.75 89 LYS A CA 1
ATOM 732 C C . LYS A 1 89 ? -15.057 -12.912 17.715 1.00 89.75 89 LYS A C 1
ATOM 734 O O . LYS A 1 89 ? -15.386 -13.391 16.640 1.00 89.75 89 LYS A O 1
ATOM 739 N N . ALA A 1 90 ? -15.187 -13.570 18.863 1.00 91.75 90 ALA A N 1
ATOM 740 C CA . ALA A 1 90 ? -15.771 -14.901 18.922 1.00 91.75 90 ALA A CA 1
ATOM 741 C C . ALA A 1 90 ? -17.301 -14.825 18.758 1.00 91.75 90 ALA A C 1
ATOM 743 O O . ALA A 1 90 ? -17.996 -14.382 19.676 1.00 91.75 90 ALA A O 1
ATOM 744 N N . ILE A 1 91 ? -17.821 -15.271 17.615 1.00 88.75 91 ILE A N 1
ATOM 745 C CA . ILE A 1 91 ? -19.256 -15.392 17.323 1.00 88.75 91 ILE A CA 1
ATOM 746 C C . ILE A 1 91 ? -19.523 -16.853 16.965 1.00 88.75 91 ILE A C 1
ATOM 748 O O . ILE A 1 91 ? -18.830 -17.435 16.141 1.00 88.75 91 ILE A O 1
ATOM 752 N N . ASP A 1 92 ? -20.461 -17.493 17.667 1.00 88.00 92 ASP A N 1
ATOM 753 C CA . ASP A 1 92 ? -20.820 -18.906 17.458 1.00 88.00 92 ASP A CA 1
ATOM 754 C C . ASP A 1 92 ? -19.631 -19.896 17.466 1.00 88.00 92 ASP A C 1
ATOM 756 O O . ASP A 1 92 ? -19.664 -20.964 16.857 1.00 88.00 92 ASP A O 1
ATOM 760 N N . GLY A 1 93 ? -18.574 -19.562 18.216 1.00 86.62 93 GLY A N 1
ATOM 761 C CA . GLY A 1 93 ? -17.360 -20.375 18.339 1.00 86.62 93 GLY A CA 1
ATOM 762 C C . GLY A 1 93 ? -16.344 -20.191 17.207 1.00 86.62 93 GLY A C 1
ATOM 763 O O . GLY A 1 93 ? -15.327 -20.884 17.212 1.00 86.62 93 GLY A O 1
ATOM 764 N N . GLN A 1 94 ? -16.588 -19.264 16.280 1.00 89.06 94 GLN A N 1
ATOM 765 C CA . GLN A 1 94 ? -15.663 -18.852 15.226 1.00 89.06 94 GLN A CA 1
ATOM 766 C C . GLN A 1 94 ? -15.098 -17.459 15.517 1.00 89.06 94 GLN A C 1
ATOM 768 O O . GLN A 1 94 ? -15.747 -16.640 16.165 1.00 89.06 94 GLN A O 1
ATOM 773 N N . ASN A 1 95 ? -13.860 -17.215 15.088 1.00 92.56 95 ASN A N 1
ATOM 774 C CA . ASN A 1 95 ? -13.217 -15.910 15.207 1.00 92.56 95 ASN A CA 1
ATOM 775 C C . ASN A 1 95 ? -13.528 -15.092 13.956 1.00 92.56 95 ASN A C 1
ATOM 777 O O . ASN A 1 95 ? -12.882 -15.275 12.929 1.00 92.56 95 ASN A O 1
ATOM 781 N N . GLU A 1 96 ? -14.495 -14.195 14.082 1.00 92.88 96 GLU A N 1
ATOM 782 C CA . GLU A 1 96 ? -14.935 -13.306 13.014 1.00 92.88 96 GLU A CA 1
ATOM 783 C C . GLU A 1 96 ? -14.103 -12.023 12.988 1.00 92.88 96 GLU A C 1
ATOM 785 O O . GLU A 1 96 ? -13.751 -11.479 14.043 1.00 92.88 96 GLU A O 1
ATOM 790 N N . THR A 1 97 ? -13.813 -11.526 11.788 1.00 93.25 97 THR A N 1
ATOM 791 C CA . THR A 1 97 ? -13.114 -10.254 11.552 1.00 93.25 97 THR A CA 1
ATOM 792 C C . THR A 1 97 ? -13.935 -9.375 10.607 1.00 93.25 97 THR A C 1
ATOM 794 O O . THR A 1 97 ? -15.070 -9.690 10.270 1.00 93.25 97 THR A O 1
ATOM 797 N N . ASP A 1 98 ? -13.387 -8.236 10.208 1.00 90.19 98 ASP A N 1
ATOM 798 C CA . ASP A 1 98 ? -13.891 -7.400 9.116 1.00 90.19 98 ASP A CA 1
ATOM 799 C C . ASP A 1 98 ? -13.714 -8.025 7.720 1.00 90.19 98 ASP A C 1
ATOM 801 O O . ASP A 1 98 ? -14.274 -7.510 6.758 1.00 90.19 98 ASP A O 1
ATOM 805 N N . GLU A 1 99 ? -13.032 -9.171 7.629 1.00 92.38 99 GLU A N 1
ATOM 806 C CA . GLU A 1 99 ? -12.735 -9.904 6.389 1.00 92.38 99 GLU A CA 1
ATOM 807 C C . GLU A 1 99 ? -13.422 -11.282 6.319 1.00 92.38 99 GLU A C 1
ATOM 809 O O . GLU A 1 99 ? -13.047 -12.136 5.510 1.00 92.38 99 GLU A O 1
ATOM 814 N N . THR A 1 100 ? -14.414 -11.542 7.177 1.00 92.00 100 THR A N 1
ATOM 815 C CA . THR A 1 100 ? -15.216 -12.773 7.125 1.00 92.00 100 THR A CA 1
ATOM 816 C C . THR A 1 100 ? -16.545 -12.561 6.389 1.00 92.00 100 THR A C 1
ATOM 818 O O . THR A 1 100 ? -17.133 -11.485 6.426 1.00 92.00 100 THR A O 1
ATOM 821 N N . GLU A 1 101 ? -17.011 -13.599 5.679 1.00 90.69 101 GLU A N 1
ATOM 822 C CA . GLU A 1 101 ? -18.264 -13.599 4.889 1.00 90.69 101 GLU A CA 1
ATOM 823 C C . GLU A 1 101 ? -18.361 -12.495 3.806 1.00 90.69 101 GLU A C 1
ATOM 825 O O . GLU A 1 101 ? -19.410 -11.888 3.566 1.00 90.69 101 GLU A O 1
ATOM 830 N N . CYS A 1 102 ? -17.251 -12.237 3.109 1.00 91.75 102 CYS A N 1
ATOM 831 C CA . CYS A 1 102 ? -17.134 -11.165 2.117 1.00 91.75 102 CYS A CA 1
ATOM 832 C C . CYS A 1 102 ? -17.699 -11.483 0.723 1.00 91.75 102 CYS A C 1
ATOM 834 O O . CYS A 1 102 ? -17.606 -10.650 -0.176 1.00 91.75 102 CYS A O 1
ATOM 836 N N . GLU A 1 103 ? -18.318 -12.647 0.490 1.00 90.12 103 GLU A N 1
ATOM 837 C CA . GLU A 1 103 ? -18.722 -13.090 -0.857 1.00 90.12 103 GLU A CA 1
ATOM 838 C C . GLU A 1 103 ? -19.764 -12.175 -1.521 1.00 90.12 103 GLU A C 1
ATOM 840 O O . GLU A 1 103 ? -19.928 -12.188 -2.743 1.00 90.12 103 GLU A O 1
ATOM 845 N N . GLN A 1 104 ? -20.497 -11.399 -0.720 1.00 88.00 104 GLN A N 1
ATOM 846 C CA . GLN A 1 104 ? -21.497 -10.439 -1.194 1.00 88.00 104 GLN A CA 1
ATOM 847 C C . GLN A 1 104 ? -20.963 -9.004 -1.278 1.00 88.00 104 GLN A C 1
ATOM 849 O O . GLN A 1 104 ? -21.676 -8.117 -1.758 1.00 88.00 104 GLN A O 1
ATOM 854 N N . TRP A 1 105 ? -19.735 -8.760 -0.819 1.00 89.12 105 TRP A N 1
ATOM 855 C CA . TRP A 1 105 ? -19.120 -7.443 -0.812 1.00 89.12 105 TRP A CA 1
ATOM 856 C C . TRP A 1 105 ? -18.239 -7.261 -2.047 1.00 89.12 105 TRP A C 1
ATOM 858 O O . TRP A 1 105 ? -17.301 -8.014 -2.291 1.00 89.12 105 TRP A O 1
ATOM 868 N N . SER A 1 106 ? -18.558 -6.259 -2.868 1.00 91.44 106 SER A N 1
ATOM 869 C CA . SER A 1 106 ? -17.729 -5.933 -4.031 1.00 91.44 106 SER A CA 1
ATOM 870 C C . SER A 1 106 ? -16.430 -5.294 -3.554 1.00 91.44 106 SER A C 1
ATOM 872 O O . SER A 1 106 ? -16.475 -4.192 -3.004 1.00 91.44 106 SER A O 1
ATOM 874 N N . CYS A 1 107 ? -15.293 -5.943 -3.817 1.00 90.69 107 CYS A N 1
ATOM 875 C CA . CYS A 1 107 ? -13.976 -5.408 -3.464 1.00 90.69 107 CYS A CA 1
ATOM 876 C C . CYS A 1 107 ? -13.718 -4.050 -4.135 1.00 90.69 107 CYS A C 1
ATOM 878 O O . CYS A 1 107 ? -13.210 -3.148 -3.492 1.00 90.69 107 CYS A O 1
ATOM 880 N N . ASN A 1 108 ? -14.170 -3.847 -5.380 1.00 91.69 108 ASN A N 1
ATOM 881 C CA . ASN A 1 108 ? -14.137 -2.554 -6.067 1.00 91.69 108 ASN A CA 1
ATOM 882 C C . ASN A 1 108 ? -15.448 -1.810 -5.790 1.00 91.69 108 ASN A C 1
ATOM 884 O O . ASN A 1 108 ? -16.511 -2.166 -6.316 1.00 91.69 108 ASN A O 1
ATOM 888 N N . ASN A 1 109 ? -15.390 -0.808 -4.919 1.00 89.06 109 ASN A N 1
ATOM 889 C CA . ASN A 1 109 ? -16.537 -0.017 -4.491 1.00 89.06 109 ASN A CA 1
ATOM 890 C C . ASN A 1 109 ? -16.131 1.448 -4.238 1.00 89.06 109 ASN A C 1
ATOM 892 O O . ASN A 1 109 ? -15.015 1.864 -4.516 1.00 89.06 109 ASN A O 1
ATOM 896 N N . ILE A 1 110 ? -17.055 2.271 -3.739 1.00 86.75 110 ILE A N 1
ATOM 897 C CA . ILE A 1 110 ? -16.817 3.712 -3.533 1.00 86.75 110 ILE A CA 1
ATOM 898 C C . ILE A 1 110 ? -15.727 4.038 -2.498 1.00 86.75 110 ILE A C 1
ATOM 900 O O . ILE A 1 110 ? -15.260 5.176 -2.458 1.00 86.75 110 ILE A O 1
ATOM 904 N N . TYR A 1 111 ? -15.383 3.091 -1.627 1.00 85.94 111 TYR A N 1
ATOM 905 C CA . TYR A 1 111 ? -14.387 3.265 -0.579 1.00 85.94 111 TYR A CA 1
ATOM 906 C C . TYR A 1 111 ? -12.998 2.827 -1.026 1.00 85.94 111 TYR A C 1
ATOM 908 O O . TYR A 1 111 ? -12.052 3.509 -0.653 1.00 85.94 111 TYR A O 1
ATOM 916 N N . THR A 1 112 ? -12.914 1.784 -1.848 1.00 88.62 112 THR A N 1
ATOM 917 C CA . THR A 1 112 ? -11.669 1.129 -2.279 1.00 88.62 112 THR A CA 1
ATOM 918 C C . THR A 1 112 ? -11.200 1.574 -3.661 1.00 88.62 112 THR A C 1
ATOM 920 O O . THR A 1 112 ? -10.018 1.597 -3.947 1.00 88.62 112 THR A O 1
ATOM 923 N N . ARG A 1 113 ? -12.113 2.008 -4.538 1.00 90.31 113 ARG A N 1
ATOM 924 C CA . ARG A 1 113 ? -11.753 2.404 -5.903 1.00 90.31 113 ARG A CA 1
ATOM 925 C C . ARG A 1 113 ? -10.754 3.563 -5.925 1.00 90.31 113 ARG A C 1
ATOM 927 O O . ARG A 1 113 ? -11.096 4.668 -5.485 1.00 90.31 113 ARG A O 1
ATOM 934 N N . CYS A 1 114 ? -9.638 3.354 -6.620 1.00 88.06 114 CYS A N 1
ATOM 935 C CA . CYS A 1 114 ? -8.622 4.364 -6.898 1.00 88.06 114 CYS A CA 1
ATOM 936 C C . CYS A 1 114 ? -8.081 5.023 -5.629 1.00 88.06 114 CYS A C 1
ATOM 938 O O . CYS A 1 114 ? -7.896 6.247 -5.591 1.00 88.06 114 CYS A O 1
ATOM 940 N N . ASP A 1 115 ? -7.922 4.247 -4.563 1.00 85.50 115 ASP A N 1
ATOM 941 C CA . ASP A 1 115 ? -7.408 4.743 -3.294 1.00 85.50 115 ASP A CA 1
ATOM 942 C C . ASP A 1 115 ? -5.918 4.449 -3.079 1.00 85.50 115 ASP A C 1
ATOM 944 O O . ASP A 1 115 ? -5.328 4.919 -2.099 1.00 85.50 115 ASP A O 1
ATOM 948 N N . GLY A 1 116 ? -5.302 3.788 -4.060 1.00 85.44 116 GLY A N 1
ATOM 949 C CA . GLY A 1 116 ? -3.893 3.446 -4.099 1.00 85.44 116 GLY A CA 1
ATOM 950 C C . GLY A 1 116 ? -3.570 2.108 -3.442 1.00 85.44 116 GLY A C 1
ATOM 951 O O . GLY A 1 116 ? -2.398 1.726 -3.465 1.00 85.44 116 GLY A O 1
ATOM 952 N N . LEU A 1 117 ? -4.538 1.401 -2.859 1.00 87.75 117 LEU A N 1
ATOM 953 C CA . LEU A 1 117 ? -4.353 0.073 -2.279 1.00 87.75 117 LEU A CA 1
ATOM 954 C C . LEU A 1 117 ? -5.016 -0.985 -3.155 1.00 87.75 117 LEU A C 1
ATOM 956 O O . LEU A 1 117 ? -5.985 -0.720 -3.847 1.00 87.75 117 LEU A O 1
ATOM 960 N N . TRP A 1 118 ? -4.473 -2.200 -3.139 1.00 90.31 118 TRP A N 1
ATOM 961 C CA . TRP A 1 118 ? -5.128 -3.331 -3.790 1.00 90.31 118 TRP A CA 1
ATOM 962 C C . TRP A 1 118 ? -6.076 -3.973 -2.786 1.00 90.31 118 TRP A C 1
ATOM 964 O O . TRP A 1 118 ? -5.666 -4.834 -2.009 1.00 90.31 118 TRP A O 1
ATOM 974 N N . ASN A 1 119 ? -7.333 -3.534 -2.786 1.00 90.56 119 ASN A N 1
ATOM 975 C CA . ASN A 1 119 ? -8.401 -4.170 -2.018 1.00 90.56 119 ASN A CA 1
ATOM 976 C C . ASN A 1 119 ? -9.061 -5.315 -2.794 1.00 90.56 119 ASN A C 1
ATOM 978 O O . ASN A 1 119 ? -9.812 -6.101 -2.220 1.00 90.56 119 ASN A O 1
ATOM 982 N N . CYS A 1 120 ? -8.819 -5.412 -4.103 1.00 91.94 120 CYS A N 1
ATOM 983 C CA . CYS A 1 120 ? -9.175 -6.579 -4.900 1.00 91.94 120 CYS A CA 1
ATOM 984 C C . CYS A 1 120 ? -7.968 -7.510 -5.122 1.00 91.94 120 CYS A C 1
ATOM 986 O O . CYS A 1 120 ? -6.851 -7.020 -5.313 1.00 91.94 120 CYS A O 1
ATOM 988 N N . PRO A 1 121 ? -8.181 -8.839 -5.246 1.00 90.31 121 PRO A N 1
ATOM 989 C CA . PRO A 1 121 ? -7.094 -9.810 -5.387 1.00 90.31 121 PRO A CA 1
ATOM 990 C C . PRO A 1 121 ? -6.139 -9.552 -6.552 1.00 90.31 121 PRO A C 1
ATOM 992 O O . PRO A 1 121 ? -4.988 -9.978 -6.486 1.00 90.31 121 PRO A O 1
ATOM 995 N N . ARG A 1 122 ? -6.601 -8.901 -7.628 1.00 92.81 122 ARG A N 1
ATOM 996 C CA . ARG A 1 122 ? -5.778 -8.539 -8.790 1.00 92.81 122 ARG A CA 1
ATOM 997 C C . ARG A 1 122 ? -5.782 -7.033 -9.041 1.00 92.81 122 ARG A C 1
ATOM 999 O O . ARG A 1 122 ? -5.566 -6.618 -10.176 1.00 92.81 122 ARG A O 1
ATOM 1006 N N . GLY A 1 123 ? -6.073 -6.219 -8.026 1.00 92.06 123 GLY A N 1
ATOM 1007 C CA . GLY A 1 123 ? -6.048 -4.758 -8.117 1.00 92.06 123 GLY A CA 1
ATOM 1008 C C . GLY A 1 123 ? -7.089 -4.151 -9.066 1.00 92.06 123 GLY A C 1
ATOM 1009 O O . GLY A 1 123 ? -6.877 -3.061 -9.590 1.00 92.06 123 GLY A O 1
ATOM 1010 N N . GLU A 1 124 ? -8.198 -4.839 -9.362 1.00 93.06 124 GLU A N 1
ATOM 1011 C CA . GLU A 1 124 ? -9.275 -4.343 -10.238 1.00 93.06 124 GLU A CA 1
ATOM 1012 C C . GLU A 1 124 ? -9.808 -2.949 -9.840 1.00 93.06 124 GLU A C 1
ATOM 1014 O O . GLU A 1 124 ? -10.334 -2.199 -10.670 1.00 93.06 124 GLU A O 1
ATOM 1019 N N . ASP A 1 125 ? -9.740 -2.632 -8.553 1.00 92.44 125 ASP A N 1
ATOM 1020 C CA . ASP A 1 125 ? -10.108 -1.365 -7.931 1.00 92.44 125 ASP A CA 1
ATOM 1021 C C . ASP A 1 125 ? -9.191 -0.197 -8.313 1.00 92.44 125 ASP A C 1
ATOM 1023 O O . ASP A 1 125 ? -9.681 0.932 -8.405 1.00 92.44 125 ASP A O 1
ATOM 1027 N N . GLU A 1 126 ? -7.942 -0.479 -8.687 1.00 90.81 126 GLU A N 1
ATOM 1028 C CA . GLU A 1 126 ? -6.916 0.509 -9.050 1.00 90.81 126 GLU A CA 1
ATOM 1029 C C . GLU A 1 126 ? -6.739 0.696 -10.571 1.00 90.81 126 GLU A C 1
ATOM 1031 O O . GLU A 1 126 ? -5.913 1.485 -11.041 1.00 90.81 126 GLU A O 1
ATOM 1036 N N . ILE A 1 127 ? -7.561 0.028 -11.388 1.00 90.31 127 ILE A N 1
ATOM 1037 C CA . ILE A 1 127 ? -7.510 0.170 -12.849 1.00 90.31 127 ILE A CA 1
ATOM 1038 C C . ILE A 1 127 ? -8.292 1.405 -13.324 1.00 90.31 127 ILE A C 1
ATOM 1040 O O . ILE A 1 127 ? -9.460 1.644 -12.980 1.00 90.31 127 ILE A O 1
ATOM 1044 N N . GLY A 1 128 ? -7.652 2.166 -14.220 1.00 84.50 128 GLY A N 1
ATOM 1045 C CA . GLY A 1 128 ? -8.264 3.306 -14.908 1.00 84.50 128 GLY A CA 1
ATOM 1046 C C . GLY A 1 128 ? -8.446 4.541 -14.023 1.00 84.50 128 GLY A C 1
ATOM 1047 O O . GLY A 1 128 ? -9.359 5.330 -14.259 1.00 84.50 128 GLY A O 1
ATOM 1048 N N . CYS A 1 129 ? -7.612 4.682 -12.994 1.00 84.06 129 CYS A N 1
ATOM 1049 C CA . CYS A 1 129 ? -7.657 5.784 -12.032 1.00 84.06 129 CYS A CA 1
ATOM 1050 C C . CYS A 1 129 ? -6.880 7.022 -12.490 1.00 84.06 129 CYS A C 1
ATOM 1052 O O . CYS A 1 129 ? -7.257 8.154 -12.194 1.00 84.06 129 CYS A O 1
ATOM 1054 N N . ASP A 1 130 ? -5.809 6.807 -13.246 1.00 74.31 130 ASP A N 1
ATOM 1055 C CA . ASP A 1 130 ? -4.902 7.861 -13.674 1.00 74.31 130 ASP A CA 1
ATOM 1056 C C . ASP A 1 130 ? -5.250 8.351 -15.087 1.00 74.31 130 ASP A C 1
ATOM 1058 O O . ASP A 1 130 ? -5.149 7.610 -16.068 1.00 74.31 130 ASP A O 1
ATOM 1062 N N . VAL A 1 131 ? -5.676 9.615 -15.156 1.00 61.00 131 VAL A N 1
ATOM 1063 C CA . VAL A 1 131 ? -6.115 10.311 -16.374 1.00 61.00 131 VAL A CA 1
ATOM 1064 C C . VAL A 1 131 ? -4.990 11.150 -17.000 1.00 61.00 131 VAL A C 1
ATOM 1066 O O . VAL A 1 131 ? -5.172 11.669 -18.102 1.00 61.00 131 VAL A O 1
ATOM 1069 N N . SER A 1 132 ? -3.853 11.330 -16.310 1.00 56.81 132 SER A N 1
ATOM 1070 C CA . SER A 1 132 ? -2.791 12.268 -16.710 1.00 56.81 132 SER A CA 1
ATOM 1071 C C . SER A 1 132 ? -1.534 11.594 -17.267 1.00 56.81 132 SER A C 1
ATOM 1073 O O . SER A 1 132 ? -0.695 12.277 -17.856 1.00 56.81 132 SER A O 1
ATOM 1075 N N . SER A 1 133 ? -1.410 10.269 -17.166 1.00 63.03 133 SER A N 1
ATOM 1076 C CA . SER A 1 133 ? -0.271 9.550 -17.748 1.00 63.03 133 SER A CA 1
ATOM 1077 C C . SER A 1 133 ? -0.228 9.562 -19.275 1.00 63.03 133 SER A C 1
ATOM 1079 O O . SER A 1 133 ? -1.251 9.490 -19.957 1.00 63.03 133 SER A O 1
ATOM 1081 N N . THR A 1 134 ? 0.987 9.474 -19.806 1.00 69.69 134 THR A N 1
ATOM 1082 C CA . THR A 1 134 ? 1.280 9.281 -21.232 1.00 69.69 134 THR A CA 1
ATOM 1083 C C . THR A 1 134 ? 0.899 7.890 -21.760 1.00 69.69 134 THR A C 1
ATOM 1085 O O . THR A 1 134 ? 0.610 7.756 -22.953 1.00 69.69 134 THR A O 1
ATOM 1088 N N . LEU A 1 135 ? 0.851 6.861 -20.900 1.00 82.06 135 LEU A N 1
ATOM 1089 C CA . LEU A 1 135 ? 0.460 5.493 -21.259 1.00 82.06 135 LEU A CA 1
ATOM 1090 C C . LEU A 1 135 ? -0.983 5.183 -20.832 1.00 82.06 135 LEU A C 1
ATOM 1092 O O . LEU A 1 135 ? -1.262 4.917 -19.664 1.00 82.06 135 LEU A O 1
ATOM 1096 N N . ASN A 1 136 ? -1.886 5.133 -21.811 1.00 83.81 136 ASN A N 1
ATOM 1097 C CA . ASN A 1 136 ? -3.263 4.689 -21.607 1.00 83.81 136 ASN A CA 1
ATOM 1098 C C . ASN A 1 136 ? -3.377 3.175 -21.813 1.00 83.81 136 ASN A C 1
ATOM 1100 O O . ASN A 1 136 ? -3.300 2.691 -22.945 1.00 83.81 136 ASN A O 1
ATOM 1104 N N . CYS A 1 137 ? -3.590 2.442 -20.722 1.00 86.81 137 CYS A N 1
ATOM 1105 C CA . CYS A 1 137 ? -3.869 1.010 -20.755 1.00 86.81 137 CYS A CA 1
ATOM 1106 C C . CYS A 1 137 ? -5.367 0.722 -20.941 1.00 86.81 137 CYS A C 1
ATOM 1108 O O . CYS A 1 137 ? -6.224 1.560 -20.660 1.00 86.81 137 CYS A O 1
ATOM 1110 N N . SER A 1 138 ? -5.676 -0.472 -21.455 1.00 87.38 138 SER A N 1
ATOM 1111 C CA . SER A 1 138 ? -7.051 -0.983 -21.534 1.00 87.38 138 SER A CA 1
ATOM 1112 C C . SER A 1 138 ? -7.634 -1.212 -20.131 1.00 87.38 138 SER A C 1
ATOM 1114 O O . SER A 1 138 ? -6.897 -1.292 -19.152 1.00 87.38 138 SER A O 1
ATOM 1116 N N . ALA A 1 139 ? -8.959 -1.346 -20.032 1.00 84.44 139 ALA A N 1
ATOM 1117 C CA . ALA A 1 139 ? -9.695 -1.497 -18.769 1.00 84.44 139 ALA A CA 1
ATOM 1118 C C . ALA A 1 139 ? -9.399 -2.802 -17.993 1.00 84.44 139 ALA A C 1
ATOM 1120 O O . ALA A 1 139 ? -9.917 -2.995 -16.901 1.00 84.44 139 ALA A O 1
ATOM 1121 N N . ASP A 1 140 ? -8.598 -3.695 -18.563 1.00 90.00 140 ASP A N 1
ATOM 1122 C CA . ASP A 1 140 ? -8.190 -5.005 -18.050 1.00 90.00 140 ASP A CA 1
ATOM 1123 C C . ASP A 1 140 ? -6.659 -5.132 -17.945 1.00 90.00 140 ASP A C 1
ATOM 1125 O O . ASP A 1 140 ? -6.116 -6.239 -17.926 1.00 90.00 140 ASP A O 1
ATOM 1129 N N . HIS A 1 141 ? -5.953 -3.999 -17.943 1.00 93.31 141 HIS A N 1
ATOM 1130 C CA . HIS A 1 141 ? -4.500 -3.958 -17.870 1.00 93.31 141 HIS A CA 1
ATOM 1131 C C . HIS A 1 141 ? -4.011 -2.962 -16.817 1.00 93.31 141 HIS A C 1
ATOM 1133 O O . HIS A 1 141 ? -4.438 -1.807 -16.780 1.00 93.31 141 HIS A O 1
ATOM 1139 N N . HIS A 1 142 ? -3.041 -3.407 -16.027 1.00 92.38 142 HIS A N 1
ATOM 1140 C CA . HIS A 1 142 ? -2.271 -2.591 -15.100 1.00 92.38 142 HIS A CA 1
ATOM 1141 C C . HIS A 1 142 ? -1.135 -1.873 -15.807 1.00 92.38 142 HIS A C 1
ATOM 1143 O O . HIS A 1 142 ? -0.569 -2.377 -16.778 1.00 92.38 142 HIS A O 1
ATOM 1149 N N . LYS A 1 143 ? -0.761 -0.702 -15.296 1.00 92.31 143 LYS A N 1
ATOM 1150 C CA . LYS A 1 143 ? 0.518 -0.093 -15.666 1.00 92.31 143 LYS A CA 1
ATOM 1151 C C . LYS A 1 143 ? 1.629 -0.815 -14.924 1.00 92.31 143 LYS A C 1
ATOM 1153 O O . LYS A 1 143 ? 1.466 -1.228 -13.784 1.00 92.31 143 LYS A O 1
ATOM 1158 N N . CYS A 1 144 ? 2.748 -0.976 -15.602 1.00 93.94 144 CYS A N 1
ATOM 1159 C CA . CYS A 1 144 ? 3.859 -1.772 -15.126 1.00 93.94 144 CYS A CA 1
ATOM 1160 C C . CYS A 1 144 ? 5.142 -1.242 -15.747 1.00 93.94 144 CYS A C 1
ATOM 1162 O O . CYS A 1 144 ? 5.130 -0.794 -16.893 1.00 93.94 144 CYS A O 1
ATOM 1164 N N . VAL A 1 145 ? 6.258 -1.315 -15.030 1.00 94.56 145 VAL A N 1
ATOM 1165 C CA . VAL A 1 145 ? 7.578 -1.060 -15.615 1.00 94.56 145 VAL A CA 1
ATOM 1166 C C . VAL A 1 145 ? 8.216 -2.403 -15.914 1.00 94.56 145 VAL A C 1
ATOM 1168 O O . VAL A 1 145 ? 8.376 -3.221 -15.015 1.00 94.56 145 VAL A O 1
ATOM 1171 N N . SER A 1 146 ? 8.582 -2.643 -17.171 1.00 94.56 146 SER A N 1
ATOM 1172 C CA . SER A 1 146 ? 9.248 -3.889 -17.552 1.00 94.56 146 SER A CA 1
ATOM 1173 C C . SER A 1 146 ? 10.612 -4.005 -16.854 1.00 94.56 146 SER A C 1
ATOM 1175 O O . SER A 1 146 ? 11.431 -3.089 -16.999 1.00 94.56 146 SER A O 1
ATOM 1177 N N . PRO A 1 147 ? 10.907 -5.125 -16.165 1.00 91.44 147 PRO A N 1
ATOM 1178 C CA . PRO A 1 147 ? 12.225 -5.364 -15.580 1.00 91.44 147 PRO A CA 1
ATOM 1179 C C . PRO A 1 147 ? 13.359 -5.340 -16.614 1.00 91.44 147 PRO A C 1
ATOM 1181 O O . PRO A 1 147 ? 14.453 -4.873 -16.304 1.00 91.44 147 PRO A O 1
ATOM 1184 N N . ASP A 1 148 ? 13.096 -5.798 -17.841 1.00 89.69 148 ASP A N 1
ATOM 1185 C CA . ASP A 1 148 ? 14.119 -5.957 -18.881 1.00 89.69 148 ASP A CA 1
ATOM 1186 C C . ASP A 1 148 ? 14.392 -4.660 -19.650 1.00 89.69 148 ASP A C 1
ATOM 1188 O O . ASP A 1 148 ? 15.538 -4.338 -19.962 1.00 89.69 148 ASP A O 1
ATOM 1192 N N . THR A 1 149 ? 13.336 -3.924 -20.011 1.00 91.62 149 THR A N 1
ATOM 1193 C CA . THR A 1 149 ? 13.457 -2.746 -20.888 1.00 91.62 149 THR A CA 1
ATOM 1194 C C . THR A 1 149 ? 13.391 -1.419 -20.149 1.00 91.62 149 THR A C 1
ATOM 1196 O O . THR A 1 149 ? 13.613 -0.395 -20.790 1.00 91.62 149 THR A O 1
ATOM 1199 N N . THR A 1 150 ? 13.047 -1.435 -18.853 1.00 91.62 150 THR A N 1
ATOM 1200 C CA . THR A 1 150 ? 12.803 -0.254 -18.001 1.00 91.62 150 THR A CA 1
ATOM 1201 C C . THR A 1 150 ? 11.779 0.732 -18.575 1.00 91.62 150 THR A C 1
ATOM 1203 O O . THR A 1 150 ? 11.760 1.911 -18.228 1.00 91.62 150 THR A O 1
ATOM 1206 N N . GLN A 1 151 ? 10.890 0.251 -19.449 1.00 92.44 151 GLN A N 1
ATOM 1207 C CA . GLN A 1 151 ? 9.821 1.036 -20.0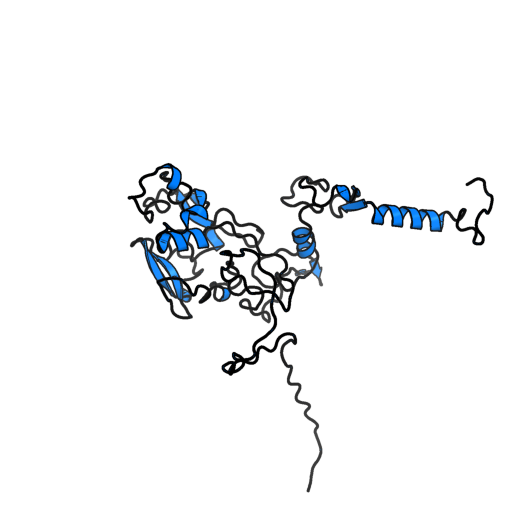66 1.00 92.44 151 GLN A CA 1
ATOM 1208 C C . GLN A 1 151 ? 8.465 0.712 -19.444 1.00 92.44 151 GLN A C 1
ATOM 1210 O O . GLN A 1 151 ? 8.221 -0.416 -19.012 1.00 92.44 151 GLN A O 1
ATOM 1215 N N . LEU A 1 152 ? 7.565 1.698 -19.461 1.00 92.81 152 LEU A N 1
ATOM 1216 C CA . LEU A 1 152 ? 6.167 1.490 -19.104 1.00 92.81 152 LEU A CA 1
ATOM 1217 C C . LEU A 1 152 ? 5.481 0.580 -20.132 1.00 92.81 152 LEU A C 1
ATOM 1219 O O . LEU A 1 152 ? 5.538 0.820 -21.340 1.00 92.81 152 LEU A O 1
ATOM 1223 N N . ILE A 1 153 ? 4.803 -0.444 -19.631 1.00 94.19 153 ILE A N 1
ATOM 1224 C CA . ILE A 1 153 ? 4.005 -1.405 -20.384 1.00 94.19 153 ILE A CA 1
ATOM 1225 C C . ILE A 1 153 ? 2.625 -1.550 -19.737 1.00 94.19 153 ILE A C 1
ATOM 1227 O O . ILE A 1 153 ? 2.423 -1.216 -18.570 1.00 94.19 153 ILE A O 1
ATOM 1231 N N . CYS A 1 154 ? 1.676 -2.076 -20.505 1.00 94.62 154 CYS A N 1
ATOM 1232 C CA . CYS A 1 154 ? 0.382 -2.497 -19.985 1.00 94.62 154 CYS A CA 1
ATOM 1233 C C . CYS A 1 154 ? 0.436 -4.002 -19.702 1.00 94.62 154 CYS A C 1
ATOM 1235 O O . CYS A 1 154 ? 0.502 -4.803 -20.637 1.00 94.62 154 CYS A O 1
ATOM 1237 N N . LEU A 1 155 ? 0.436 -4.376 -18.426 1.00 95.44 155 LEU A N 1
ATOM 1238 C CA . LEU A 1 155 ? 0.409 -5.757 -17.959 1.00 95.44 155 LEU A CA 1
ATOM 1239 C C . LEU A 1 155 ? -1.039 -6.248 -17.892 1.00 95.44 155 LEU A C 1
ATOM 1241 O O . LEU A 1 155 ? -1.893 -5.560 -17.348 1.00 95.44 155 LEU A O 1
ATOM 1245 N N . SER A 1 156 ? -1.335 -7.429 -18.433 1.00 95.81 156 SER A N 1
ATOM 1246 C CA . SER A 1 156 ? -2.677 -8.016 -18.314 1.00 95.81 156 SER A CA 1
ATOM 1247 C C . SER A 1 156 ? -3.031 -8.283 -16.851 1.00 95.81 156 SER A C 1
ATOM 1249 O O . SER A 1 156 ? -2.197 -8.784 -16.102 1.00 95.81 156 SER A O 1
ATOM 1251 N N . ILE A 1 157 ? -4.283 -8.032 -16.462 1.00 94.31 157 ILE A N 1
ATOM 1252 C CA . ILE A 1 157 ? -4.774 -8.310 -15.106 1.00 94.31 157 ILE A CA 1
ATOM 1253 C C . ILE A 1 157 ? -4.638 -9.781 -14.684 1.00 94.31 157 ILE A C 1
ATOM 1255 O O . ILE A 1 157 ? -4.567 -10.085 -13.502 1.00 94.31 157 ILE A O 1
ATOM 1259 N N . GLU A 1 158 ? -4.561 -10.722 -15.628 1.00 94.88 158 GLU A N 1
ATOM 1260 C CA . GLU A 1 158 ? -4.357 -12.142 -15.305 1.00 94.88 158 GLU A CA 1
ATOM 1261 C C . GLU A 1 158 ? -2.974 -12.440 -14.711 1.00 94.88 158 GLU A C 1
ATOM 1263 O O . GLU A 1 158 ? -2.787 -13.502 -14.121 1.00 94.88 158 GLU A O 1
ATOM 1268 N N . LYS A 1 159 ? -2.028 -11.516 -14.889 1.00 96.00 159 LYS A N 1
ATOM 1269 C CA . LYS A 1 159 ? -0.661 -11.584 -14.370 1.00 96.00 159 LYS A CA 1
ATOM 1270 C C . LYS A 1 159 ? -0.471 -10.812 -13.064 1.00 96.00 159 LYS A C 1
ATOM 1272 O O . LYS A 1 159 ? 0.591 -10.883 -12.476 1.00 96.00 159 LYS A O 1
ATOM 1277 N N . ALA A 1 160 ? -1.481 -10.067 -12.628 1.00 94.88 160 ALA A N 1
ATOM 1278 C CA . ALA A 1 160 ? -1.446 -9.383 -11.346 1.00 94.88 160 ALA A CA 1
ATOM 1279 C C . ALA A 1 160 ? -1.666 -10.383 -10.203 1.00 94.88 160 ALA A C 1
ATOM 1281 O O . ALA A 1 160 ? -2.647 -11.135 -10.226 1.00 94.88 160 ALA A O 1
ATOM 1282 N N . ASN A 1 161 ? -0.782 -10.345 -9.202 1.00 93.75 161 ASN A N 1
ATOM 1283 C CA . ASN A 1 161 ? -0.804 -11.200 -8.014 1.00 93.75 161 ASN A CA 1
ATOM 1284 C C . ASN A 1 161 ? -0.899 -12.703 -8.368 1.00 93.75 161 ASN A C 1
ATOM 1286 O O . ASN A 1 161 ? -1.655 -13.466 -7.757 1.00 93.75 161 ASN A O 1
ATOM 1290 N N . ASP A 1 162 ? -0.184 -13.124 -9.418 1.00 95.31 162 ASP A N 1
ATOM 1291 C CA . ASP A 1 162 ? -0.129 -14.503 -9.918 1.00 95.31 162 ASP A CA 1
ATOM 1292 C C . ASP A 1 162 ? 1.024 -15.321 -9.295 1.00 95.31 162 ASP A C 1
ATOM 1294 O O . ASP A 1 162 ? 1.175 -16.525 -9.562 1.00 95.31 162 ASP A O 1
ATOM 1298 N N . GLY A 1 163 ? 1.816 -14.677 -8.434 1.00 93.62 163 GLY A N 1
ATOM 1299 C CA . GLY A 1 163 ? 2.980 -15.226 -7.754 1.00 93.62 163 GLY A CA 1
ATOM 1300 C C . GLY A 1 163 ? 4.265 -15.166 -8.581 1.00 93.62 163 GLY A C 1
ATOM 1301 O O . GLY A 1 163 ? 5.264 -15.782 -8.184 1.00 93.62 163 GLY A O 1
ATOM 1302 N N . LYS A 1 164 ? 4.267 -14.470 -9.723 1.00 95.06 164 LYS A N 1
ATOM 1303 C CA . LYS A 1 164 ? 5.455 -14.208 -10.538 1.00 95.06 164 LYS A CA 1
ATOM 1304 C C . LYS A 1 164 ? 5.639 -12.711 -10.697 1.00 95.06 164 LYS A C 1
ATOM 1306 O O . LYS A 1 164 ? 4.727 -11.990 -11.042 1.00 95.06 164 LYS A O 1
ATOM 1311 N N . ILE A 1 165 ? 6.880 -12.280 -10.530 1.00 94.00 165 ILE A N 1
ATOM 1312 C CA . ILE A 1 165 ? 7.255 -10.884 -10.721 1.00 94.00 165 ILE A CA 1
ATOM 1313 C C . ILE A 1 165 ? 7.341 -10.618 -12.226 1.00 94.00 165 ILE A C 1
ATOM 1315 O O . ILE A 1 165 ? 8.315 -11.021 -12.868 1.00 94.00 165 ILE A O 1
ATOM 1319 N N . ASP A 1 166 ? 6.327 -9.963 -12.782 1.00 95.81 166 ASP A N 1
ATOM 1320 C CA . ASP A 1 166 ? 6.316 -9.456 -14.152 1.00 95.81 166 ASP A CA 1
ATOM 1321 C C . ASP A 1 166 ? 6.694 -7.959 -14.221 1.00 95.81 166 ASP A C 1
ATOM 1323 O O . ASP A 1 166 ? 7.098 -7.490 -15.292 1.00 95.81 166 ASP A O 1
ATOM 1327 N N . CYS A 1 167 ? 6.618 -7.212 -13.107 1.00 95.19 167 CYS A N 1
ATOM 1328 C CA . CYS A 1 167 ? 6.986 -5.792 -13.033 1.00 95.19 167 CYS A CA 1
ATOM 1329 C C . CYS A 1 167 ? 8.225 -5.504 -12.186 1.00 95.19 167 CYS A C 1
ATOM 1331 O O . CYS A 1 167 ? 8.534 -6.177 -11.203 1.00 95.19 167 CYS A O 1
ATOM 1333 N N . LEU A 1 168 ? 8.936 -4.436 -12.549 1.00 94.06 168 LEU A N 1
ATOM 1334 C CA . LEU A 1 168 ? 10.053 -3.919 -11.771 1.00 94.06 168 LEU A CA 1
ATOM 1335 C C . LEU A 1 168 ? 9.572 -3.483 -10.382 1.00 94.06 168 LEU A C 1
ATOM 1337 O O . LEU A 1 168 ? 8.528 -2.846 -10.265 1.00 94.06 168 LEU A O 1
ATOM 1341 N N . GLY A 1 169 ? 10.327 -3.834 -9.340 1.00 92.38 169 GLY A N 1
ATOM 1342 C CA . GLY A 1 169 ? 9.914 -3.590 -7.956 1.00 92.38 169 GLY A CA 1
ATOM 1343 C C . GLY A 1 169 ? 8.793 -4.508 -7.466 1.00 92.38 169 GLY A C 1
ATOM 1344 O O . GLY A 1 169 ? 8.262 -4.271 -6.386 1.00 92.38 169 GLY A O 1
ATOM 1345 N N . ALA A 1 170 ? 8.402 -5.510 -8.265 1.00 93.75 170 ALA A N 1
ATOM 1346 C CA . ALA A 1 170 ? 7.237 -6.364 -8.043 1.00 93.75 170 ALA A CA 1
ATOM 1347 C C . ALA A 1 170 ? 5.946 -5.585 -7.742 1.00 93.75 170 ALA A C 1
ATOM 1349 O O . ALA A 1 170 ? 5.149 -5.977 -6.892 1.00 93.75 170 ALA A O 1
ATOM 1350 N N . THR A 1 171 ? 5.729 -4.469 -8.449 1.00 92.81 171 THR A N 1
ATOM 1351 C CA . THR A 1 171 ? 4.515 -3.644 -8.305 1.00 92.81 171 THR A CA 1
ATOM 1352 C C . THR A 1 171 ? 3.226 -4.391 -8.661 1.00 92.81 171 THR A C 1
ATOM 1354 O O . THR A 1 171 ? 2.145 -3.960 -8.283 1.00 92.81 171 THR A O 1
ATOM 1357 N N . ASP A 1 172 ? 3.328 -5.489 -9.407 1.00 94.69 172 ASP A N 1
ATOM 1358 C CA . ASP A 1 172 ? 2.243 -6.421 -9.724 1.00 94.69 172 ASP A CA 1
ATOM 1359 C C . ASP A 1 172 ? 1.974 -7.470 -8.634 1.00 94.69 172 ASP A C 1
ATOM 1361 O O . ASP A 1 172 ? 0.946 -8.143 -8.677 1.00 94.69 172 ASP A O 1
ATOM 1365 N N . GLU A 1 173 ? 2.867 -7.595 -7.652 1.00 94.06 173 GLU A N 1
ATOM 1366 C CA . GLU A 1 173 ? 2.833 -8.588 -6.576 1.00 94.06 173 GLU A CA 1
ATOM 1367 C C . GLU A 1 173 ? 2.940 -7.891 -5.202 1.00 94.06 173 GLU A C 1
ATOM 1369 O O . GLU A 1 173 ? 3.882 -8.143 -4.437 1.00 94.06 173 GLU A O 1
ATOM 1374 N N . PRO A 1 174 ? 1.988 -7.003 -4.839 1.00 88.38 174 PRO A N 1
ATOM 1375 C CA . PRO A 1 174 ? 2.097 -6.169 -3.637 1.00 88.38 174 PRO A CA 1
ATOM 1376 C C . PRO A 1 174 ? 2.234 -6.986 -2.344 1.00 88.38 174 PRO A C 1
ATOM 1378 O O . PRO A 1 174 ? 2.867 -6.539 -1.387 1.00 88.38 174 PRO A O 1
ATOM 1381 N N . THR A 1 175 ? 1.723 -8.221 -2.326 1.00 88.19 175 THR A N 1
ATOM 1382 C CA . THR A 1 175 ? 1.799 -9.142 -1.180 1.00 88.19 175 THR A CA 1
ATOM 1383 C C . THR A 1 175 ? 3.225 -9.589 -0.825 1.00 88.19 175 THR A C 1
ATOM 1385 O O . THR A 1 175 ? 3.438 -10.177 0.237 1.00 88.19 175 THR A O 1
ATOM 1388 N N . LEU A 1 176 ? 4.222 -9.317 -1.677 1.00 90.50 176 LEU A N 1
ATOM 1389 C CA . LEU A 1 176 ? 5.628 -9.599 -1.375 1.00 90.50 176 LEU A CA 1
ATOM 1390 C C . LEU A 1 176 ? 6.221 -8.653 -0.328 1.00 90.50 176 LEU A C 1
ATOM 1392 O O . LEU A 1 176 ? 7.091 -9.087 0.432 1.00 90.50 176 LEU A O 1
ATOM 1396 N N . CYS A 1 177 ? 5.755 -7.403 -0.287 1.00 88.50 177 CYS A N 1
ATOM 1397 C CA . CYS A 1 177 ? 6.225 -6.385 0.656 1.00 88.50 177 CYS A CA 1
ATOM 1398 C C . CYS A 1 177 ? 5.145 -5.908 1.629 1.00 88.50 177 CYS A C 1
ATOM 1400 O O . CYS A 1 177 ? 5.462 -5.510 2.748 1.00 88.50 177 CYS A O 1
ATOM 1402 N N . GLN A 1 178 ? 3.873 -5.991 1.242 1.00 84.56 178 GLN A N 1
ATOM 1403 C CA . GLN A 1 178 ? 2.750 -5.567 2.067 1.00 84.56 178 GLN A CA 1
ATOM 1404 C C . GLN A 1 178 ? 2.126 -6.754 2.792 1.00 84.56 178 GLN A C 1
ATOM 1406 O O . GLN A 1 178 ? 1.932 -7.831 2.224 1.00 84.56 178 GLN A O 1
ATOM 1411 N N . THR A 1 179 ? 1.761 -6.544 4.056 1.00 79.31 179 THR A N 1
ATOM 1412 C CA . THR A 1 179 ? 0.991 -7.525 4.827 1.00 79.31 179 THR A CA 1
ATOM 1413 C C . THR A 1 179 ? -0.427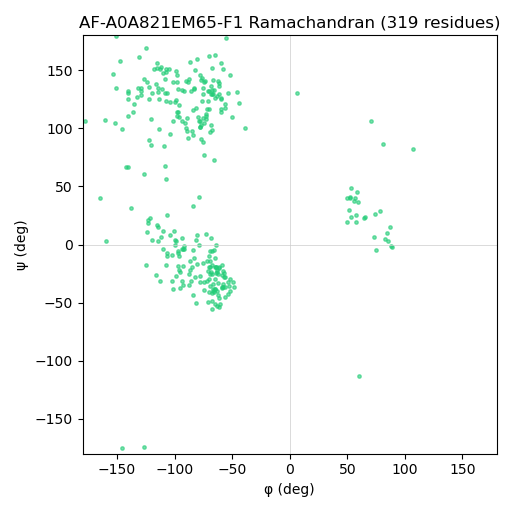 -7.030 5.076 1.00 79.31 179 THR A C 1
ATOM 1415 O O . THR A 1 179 ? -0.662 -5.845 5.294 1.00 79.31 179 THR A O 1
ATOM 1418 N N . LYS A 1 180 ? -1.378 -7.965 5.139 1.00 80.50 180 LYS A N 1
ATOM 1419 C CA . LYS A 1 180 ? -2.803 -7.681 5.382 1.00 80.50 180 LYS A CA 1
ATOM 1420 C C . LYS A 1 180 ? -3.117 -7.152 6.790 1.00 80.50 180 LYS A C 1
ATOM 1422 O O . LYS A 1 180 ? -4.254 -6.812 7.076 1.00 80.50 180 LYS A O 1
ATOM 1427 N N . TYR A 1 181 ? -2.128 -7.104 7.682 1.00 74.12 181 TYR A N 1
ATOM 1428 C CA . TYR A 1 181 ? -2.283 -6.644 9.069 1.00 74.12 181 TYR A CA 1
ATOM 1429 C C . TYR A 1 181 ? -1.673 -5.260 9.311 1.00 74.12 181 TYR A C 1
ATOM 1431 O O . TYR A 1 181 ? -1.791 -4.712 10.408 1.00 74.12 181 TYR A O 1
ATOM 1439 N N . GLN A 1 182 ? -0.972 -4.716 8.315 1.00 67.31 182 GLN A N 1
ATOM 1440 C CA . GLN A 1 182 ? -0.335 -3.413 8.408 1.00 67.31 182 GLN A CA 1
ATOM 1441 C C . GLN A 1 182 ? -1.302 -2.316 7.982 1.00 67.31 182 GLN A C 1
ATOM 1443 O O . GLN A 1 182 ? -2.065 -2.453 7.033 1.00 67.31 182 GLN A O 1
ATOM 1448 N N . VAL A 1 183 ? -1.244 -1.214 8.720 1.00 66.56 183 VAL A N 1
ATOM 1449 C CA . VAL A 1 183 ? -2.032 -0.002 8.464 1.00 66.56 183 VAL A CA 1
ATOM 1450 C C . VAL A 1 183 ? -1.211 1.024 7.667 1.00 66.56 183 VAL A C 1
ATOM 1452 O O . VAL A 1 183 ? -1.762 1.895 6.985 1.00 66.56 183 VAL A O 1
ATOM 1455 N N . GLU A 1 184 ? 0.115 0.895 7.735 1.00 70.94 184 GLU A N 1
ATOM 1456 C CA . GLU A 1 184 ? 1.094 1.778 7.119 1.00 70.94 184 GLU A CA 1
ATOM 1457 C C . GLU A 1 184 ? 2.098 0.953 6.311 1.00 70.94 184 GLU A C 1
ATOM 1459 O O . GLU A 1 184 ? 2.644 -0.039 6.800 1.00 70.94 184 GLU A O 1
ATOM 1464 N N . PHE A 1 185 ? 2.343 1.382 5.075 1.00 75.62 185 PHE A N 1
ATOM 1465 C CA . PHE A 1 185 ? 3.223 0.702 4.132 1.00 75.62 185 PHE A CA 1
ATOM 1466 C C . PHE A 1 185 ? 4.344 1.650 3.726 1.00 75.62 185 PHE A C 1
ATOM 1468 O O . PHE A 1 185 ? 4.086 2.611 3.001 1.00 75.62 185 PHE A O 1
ATOM 1475 N N . TYR A 1 186 ? 5.558 1.390 4.209 1.00 71.19 186 TYR A N 1
ATOM 1476 C CA . TYR A 1 186 ? 6.733 2.252 4.020 1.00 71.19 186 TYR A CA 1
ATOM 1477 C C . TYR A 1 186 ? 7.702 1.730 2.948 1.00 71.19 186 TYR A C 1
ATOM 1479 O O . TYR A 1 186 ? 8.301 2.518 2.219 1.00 71.19 186 TYR A O 1
ATOM 1487 N N . ASP A 1 187 ? 7.775 0.405 2.798 1.00 85.00 187 ASP A N 1
ATOM 1488 C CA . ASP A 1 187 ? 8.749 -0.274 1.946 1.00 85.00 187 ASP A CA 1
ATOM 1489 C C . ASP A 1 187 ? 8.007 -1.119 0.910 1.00 85.00 187 ASP A C 1
ATOM 1491 O O . ASP A 1 187 ? 7.654 -2.268 1.159 1.00 85.00 187 ASP A O 1
ATOM 1495 N N . ASN A 1 188 ? 7.704 -0.520 -0.239 1.00 88.38 188 ASN A N 1
ATOM 1496 C CA . ASN A 1 188 ? 6.808 -1.101 -1.247 1.00 88.38 188 ASN A CA 1
ATOM 1497 C C . ASN A 1 188 ? 7.528 -1.541 -2.527 1.00 88.38 188 ASN A C 1
ATOM 1499 O O . ASN A 1 188 ? 6.889 -2.093 -3.418 1.00 88.38 188 ASN A O 1
ATOM 1503 N N . PHE A 1 189 ? 8.833 -1.290 -2.642 1.00 92.00 189 PHE A N 1
ATOM 1504 C CA . PHE A 1 189 ? 9.617 -1.736 -3.788 1.00 92.00 189 PHE A CA 1
ATOM 1505 C C . PHE A 1 189 ? 10.349 -3.028 -3.440 1.00 92.00 189 PHE A C 1
ATOM 1507 O O . PHE A 1 189 ? 11.279 -3.030 -2.634 1.00 92.00 189 PHE A O 1
ATOM 1514 N N . TYR A 1 190 ? 9.933 -4.132 -4.049 1.00 93.00 190 TYR A N 1
ATOM 1515 C CA . TYR A 1 190 ? 10.564 -5.426 -3.838 1.00 93.00 190 TYR A CA 1
ATOM 1516 C C . TYR A 1 190 ? 11.798 -5.601 -4.720 1.00 93.00 190 TYR A C 1
ATOM 1518 O O . TYR A 1 190 ? 11.746 -5.422 -5.938 1.00 93.00 190 TYR A O 1
ATOM 1526 N N . CYS A 1 191 ? 12.880 -6.095 -4.131 1.00 91.44 191 CYS A N 1
ATOM 1527 C CA . CYS A 1 191 ? 14.004 -6.632 -4.878 1.00 91.44 191 CYS A CA 1
ATOM 1528 C C . CYS A 1 191 ? 14.754 -7.720 -4.096 1.00 91.44 191 CYS A C 1
ATOM 1530 O O . CYS A 1 191 ? 14.407 -8.090 -2.972 1.00 91.44 191 CYS A O 1
ATOM 1532 N N . MET A 1 192 ? 15.793 -8.281 -4.716 1.00 89.06 192 MET A N 1
ATOM 1533 C CA . MET A 1 192 ? 16.630 -9.315 -4.109 1.00 89.06 192 MET A CA 1
ATOM 1534 C C . MET A 1 192 ? 18.028 -8.778 -3.808 1.00 89.06 192 MET A C 1
ATOM 1536 O O . MET A 1 192 ? 18.686 -8.201 -4.676 1.00 89.06 192 MET A O 1
ATOM 1540 N N . ARG A 1 193 ? 18.515 -9.058 -2.597 1.00 86.25 193 ARG A N 1
ATOM 1541 C CA 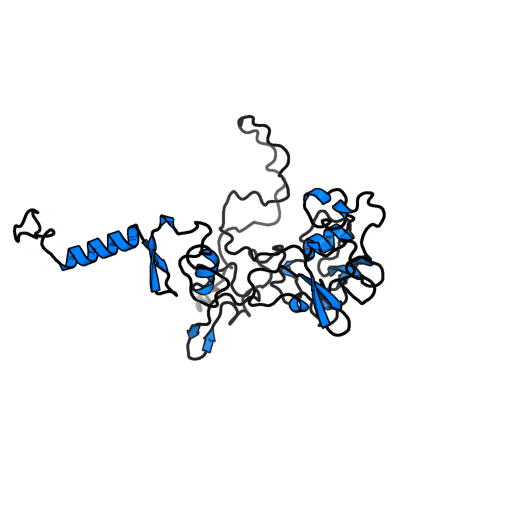. ARG A 1 193 ? 19.921 -8.900 -2.207 1.00 86.25 193 ARG A CA 1
ATOM 1542 C C . ARG A 1 193 ? 20.512 -10.282 -1.932 1.00 86.25 193 ARG A C 1
ATOM 1544 O O . ARG A 1 193 ? 20.238 -10.917 -0.911 1.00 86.25 193 ARG A O 1
ATOM 1551 N N . GLY A 1 194 ? 21.241 -10.821 -2.902 1.00 83.06 194 GLY A N 1
ATOM 1552 C CA . GLY A 1 194 ? 21.680 -12.208 -2.936 1.00 83.06 194 GLY A CA 1
ATOM 1553 C C . GLY A 1 194 ? 20.479 -13.154 -2.931 1.00 83.06 194 GLY A C 1
ATOM 1554 O O . GLY A 1 194 ? 19.701 -13.188 -3.877 1.00 83.06 194 GLY A O 1
ATOM 1555 N N . ASN A 1 195 ? 20.316 -13.909 -1.841 1.00 84.12 195 ASN A N 1
ATOM 1556 C CA . ASN A 1 195 ? 19.166 -14.798 -1.626 1.00 84.12 195 ASN A CA 1
ATOM 1557 C C . ASN A 1 195 ? 18.151 -14.231 -0.617 1.00 84.12 195 ASN A C 1
ATOM 1559 O O . ASN A 1 195 ? 17.256 -14.955 -0.178 1.00 84.12 195 ASN A O 1
ATOM 1563 N N . GLN A 1 196 ? 18.316 -12.978 -0.193 1.00 86.88 196 GLN A N 1
ATOM 1564 C CA . GLN A 1 196 ? 17.420 -12.319 0.747 1.00 86.88 196 GLN A CA 1
ATOM 1565 C C . GLN A 1 196 ? 16.414 -11.460 -0.010 1.00 86.88 196 GLN A C 1
ATOM 1567 O O . GLN A 1 196 ? 16.783 -10.700 -0.905 1.00 86.88 196 GLN A O 1
ATOM 1572 N N . LYS A 1 197 ? 15.148 -11.591 0.385 1.00 88.88 197 LYS A N 1
ATOM 1573 C CA . LYS A 1 197 ? 14.080 -10.683 -0.020 1.00 88.88 197 LYS A CA 1
ATOM 1574 C C . LYS A 1 197 ? 14.304 -9.341 0.664 1.00 88.88 197 LYS A C 1
ATOM 1576 O O . LYS A 1 197 ? 14.536 -9.325 1.875 1.00 88.88 197 LYS A O 1
ATOM 1581 N N . LEU A 1 198 ? 14.232 -8.261 -0.096 1.00 91.25 198 LEU A N 1
ATOM 1582 C CA . LEU A 1 198 ? 14.365 -6.903 0.401 1.00 91.25 198 LEU A CA 1
ATOM 1583 C C . LEU A 1 198 ? 13.183 -6.080 -0.107 1.00 91.25 198 LEU A C 1
ATOM 1585 O O . LEU A 1 198 ? 12.831 -6.158 -1.280 1.00 91.25 198 LEU A O 1
ATOM 1589 N N . CYS A 1 199 ? 12.587 -5.307 0.788 1.00 91.62 199 CYS A N 1
ATOM 1590 C CA . CYS A 1 199 ? 11.623 -4.276 0.449 1.00 91.62 199 CYS A CA 1
ATOM 1591 C C . CYS A 1 199 ? 12.278 -2.953 0.815 1.00 91.62 199 CYS A C 1
ATOM 1593 O O . CYS A 1 199 ? 12.761 -2.821 1.940 1.00 91.62 199 CYS A O 1
ATOM 1595 N N . ILE A 1 200 ? 12.355 -2.035 -0.142 1.00 90.31 200 ILE A N 1
ATOM 1596 C CA . ILE A 1 200 ? 12.956 -0.717 0.049 1.00 90.31 200 ILE A CA 1
ATOM 1597 C C . ILE A 1 200 ? 11.906 0.377 -0.113 1.00 90.31 200 ILE A C 1
ATOM 1599 O O . ILE A 1 200 ? 10.864 0.208 -0.763 1.00 90.31 200 ILE A O 1
ATOM 1603 N N . SER A 1 201 ? 12.203 1.503 0.511 1.00 88.12 201 SER A N 1
ATOM 1604 C CA . SER A 1 201 ? 11.386 2.704 0.513 1.00 88.12 201 SER A CA 1
ATOM 1605 C C . SER A 1 201 ? 11.586 3.524 -0.761 1.00 88.12 201 SER A C 1
ATOM 1607 O O . SER A 1 201 ? 12.617 3.463 -1.430 1.00 88.12 201 SER A O 1
ATOM 1609 N N . SER A 1 202 ? 10.621 4.393 -1.065 1.00 87.06 202 SER A N 1
ATOM 1610 C CA . SER A 1 202 ? 10.740 5.346 -2.182 1.00 87.06 202 SER A CA 1
ATOM 1611 C C . SER A 1 202 ? 11.936 6.311 -2.079 1.00 87.06 202 SER A C 1
ATOM 1613 O O . SER A 1 202 ? 12.311 6.923 -3.077 1.00 87.06 202 SER A O 1
ATOM 1615 N N . THR A 1 203 ? 12.534 6.476 -0.892 1.00 85.31 203 THR A N 1
ATOM 1616 C CA . THR A 1 203 ? 13.733 7.310 -0.689 1.00 85.31 203 THR A CA 1
ATOM 1617 C C . THR A 1 203 ? 15.035 6.617 -1.073 1.00 85.31 203 THR A C 1
ATOM 1619 O O . THR A 1 203 ? 16.034 7.297 -1.261 1.00 85.31 203 THR A O 1
ATOM 1622 N N . GLU A 1 204 ? 15.017 5.292 -1.203 1.00 87.12 204 GLU A N 1
ATOM 1623 C CA . GLU A 1 204 ? 16.165 4.472 -1.615 1.00 87.12 204 GLU A CA 1
ATOM 1624 C C . GLU A 1 204 ? 16.163 4.215 -3.132 1.00 87.12 204 GLU A C 1
ATOM 1626 O O . GLU A 1 204 ? 16.971 3.448 -3.636 1.00 87.12 204 GLU A O 1
ATOM 1631 N N . LEU A 1 205 ? 15.238 4.837 -3.871 1.00 88.38 205 LEU A N 1
ATOM 1632 C CA . LEU A 1 205 ? 15.176 4.766 -5.327 1.00 88.38 205 LEU A CA 1
ATOM 1633 C C . LEU A 1 205 ? 15.962 5.915 -5.958 1.00 88.38 205 LEU A C 1
ATOM 1635 O O . LEU A 1 205 ? 15.717 7.083 -5.641 1.00 88.38 205 LEU A O 1
ATOM 1639 N N . CYS A 1 206 ? 16.8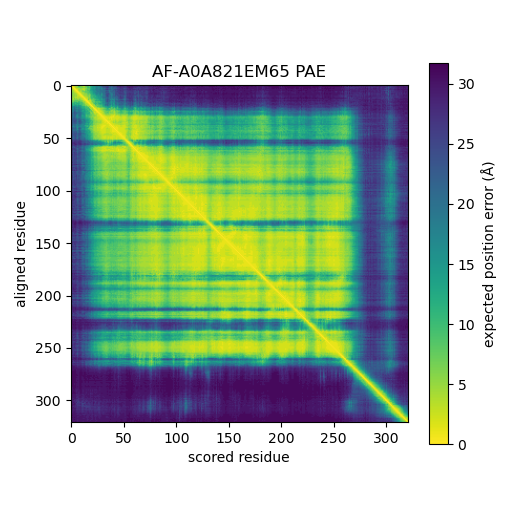11 5.595 -6.934 1.00 87.00 206 CYS A N 1
ATOM 1640 C CA . CYS A 1 206 ? 17.645 6.554 -7.661 1.00 87.00 206 CYS A CA 1
ATOM 1641 C C . CYS A 1 206 ? 18.586 7.398 -6.789 1.00 87.00 206 CYS A C 1
ATOM 1643 O O . CYS A 1 206 ? 18.954 8.509 -7.190 1.00 87.00 206 CYS A O 1
ATOM 1645 N N . ASP A 1 207 ? 18.971 6.919 -5.610 1.00 83.75 207 ASP A N 1
ATOM 1646 C CA . ASP A 1 207 ? 19.829 7.651 -4.683 1.00 83.75 207 ASP A CA 1
ATOM 1647 C C . ASP A 1 207 ? 21.329 7.518 -4.983 1.00 83.75 207 ASP A C 1
ATOM 1649 O O . ASP A 1 207 ? 22.153 8.230 -4.397 1.00 83.75 207 ASP A O 1
ATOM 1653 N N . GLY A 1 208 ? 21.672 6.692 -5.972 1.00 81.81 208 GLY A N 1
ATOM 1654 C CA . GLY A 1 208 ? 23.036 6.425 -6.408 1.00 81.81 208 GLY A CA 1
ATOM 1655 C C . GLY A 1 208 ? 23.735 5.324 -5.608 1.00 81.81 208 GLY A C 1
ATOM 1656 O O . GLY A 1 208 ? 24.912 5.049 -5.873 1.00 81.81 208 GLY A O 1
ATOM 1657 N N . TYR A 1 209 ? 23.048 4.687 -4.659 1.00 84.38 209 TYR A N 1
ATOM 1658 C CA . TYR A 1 209 ? 23.516 3.515 -3.934 1.00 84.38 209 TYR A CA 1
ATOM 1659 C C . TYR A 1 209 ? 22.770 2.270 -4.402 1.00 84.38 209 TYR A C 1
ATOM 1661 O O . TYR A 1 209 ? 21.557 2.215 -4.412 1.00 84.38 209 TYR A O 1
ATOM 1669 N N . THR A 1 210 ? 23.513 1.214 -4.730 1.00 86.81 210 THR A N 1
ATOM 1670 C CA . THR A 1 210 ? 22.907 -0.069 -5.099 1.00 86.81 210 THR A CA 1
ATOM 1671 C C . THR A 1 210 ? 22.449 -0.833 -3.854 1.00 86.81 210 THR A C 1
ATOM 1673 O O . THR A 1 210 ? 23.260 -1.418 -3.115 1.00 86.81 210 THR A O 1
ATOM 1676 N N . PHE A 1 211 ? 21.141 -0.878 -3.630 1.00 84.25 211 PHE A N 1
ATOM 1677 C CA . PHE A 1 211 ? 20.498 -1.721 -2.626 1.00 84.25 211 PHE A CA 1
ATOM 1678 C C . PHE A 1 211 ? 20.164 -3.109 -3.172 1.00 84.25 211 PHE A C 1
ATOM 1680 O O . PHE A 1 211 ? 20.308 -4.095 -2.437 1.00 84.25 211 PHE A O 1
ATOM 1687 N N . CYS A 1 212 ? 19.794 -3.199 -4.451 1.00 86.44 212 CYS A N 1
ATOM 1688 C CA . CYS A 1 212 ? 19.356 -4.430 -5.102 1.00 86.44 212 CYS A CA 1
ATOM 1689 C C . CYS A 1 212 ? 20.494 -5.089 -5.902 1.00 86.44 212 CYS A C 1
ATOM 1691 O O . CYS A 1 212 ? 21.094 -4.485 -6.788 1.00 86.44 212 CYS A O 1
ATOM 1693 N N . ASP A 1 213 ? 20.798 -6.361 -5.612 1.00 74.06 213 ASP A N 1
ATOM 1694 C CA . ASP A 1 213 ? 21.968 -7.043 -6.192 1.00 74.06 213 ASP A CA 1
ATOM 1695 C C . ASP A 1 213 ? 21.744 -7.508 -7.642 1.00 74.06 213 ASP A C 1
ATOM 1697 O O . ASP A 1 213 ? 22.708 -7.665 -8.394 1.00 74.06 213 ASP A O 1
ATOM 1701 N N . HIS A 1 214 ? 20.493 -7.781 -8.036 1.00 65.44 214 HIS A N 1
ATOM 1702 C CA . HIS A 1 214 ? 20.155 -8.087 -9.430 1.00 65.44 214 HIS A CA 1
ATOM 1703 C C . HIS A 1 214 ? 20.011 -6.785 -10.221 1.00 65.44 214 HIS A C 1
ATOM 1705 O O . HIS A 1 214 ? 19.166 -5.959 -9.899 1.00 65.44 214 HIS A O 1
ATOM 1711 N N . ASP A 1 215 ? 20.877 -6.616 -11.225 1.00 67.50 215 ASP A N 1
ATOM 1712 C CA . ASP A 1 215 ? 20.828 -5.587 -12.273 1.00 67.50 215 ASP A CA 1
ATOM 1713 C C . ASP A 1 215 ? 20.635 -4.129 -11.824 1.00 67.50 215 ASP A C 1
ATOM 1715 O O . ASP A 1 215 ? 20.317 -3.277 -12.658 1.00 67.50 215 ASP A O 1
ATOM 1719 N N . ASN A 1 216 ? 20.922 -3.816 -10.551 1.00 82.81 216 ASN A N 1
ATOM 1720 C CA . ASN A 1 216 ? 20.798 -2.466 -10.002 1.00 82.81 216 ASN A CA 1
ATOM 1721 C C . ASN A 1 216 ? 19.349 -1.949 -10.160 1.00 82.81 216 ASN A C 1
ATOM 1723 O O . ASN A 1 216 ? 19.129 -0.851 -10.665 1.00 82.81 216 ASN A O 1
ATOM 1727 N N . ASP A 1 217 ? 18.362 -2.800 -9.840 1.00 88.25 217 ASP A N 1
ATOM 1728 C CA . ASP A 1 217 ? 16.926 -2.591 -10.096 1.00 88.25 217 ASP A CA 1
ATOM 1729 C C . ASP A 1 217 ? 16.367 -1.259 -9.572 1.00 88.25 217 ASP A C 1
ATOM 1731 O O . ASP A 1 217 ? 15.516 -0.654 -10.226 1.00 88.25 217 ASP A O 1
ATOM 1735 N N . ASP A 1 218 ? 16.868 -0.812 -8.427 1.00 87.94 218 ASP A N 1
ATOM 1736 C CA . ASP A 1 218 ? 16.565 0.446 -7.739 1.00 87.94 218 ASP A CA 1
ATOM 1737 C C . ASP A 1 218 ? 17.109 1.694 -8.455 1.00 87.94 218 ASP A C 1
ATOM 1739 O O . ASP A 1 218 ? 16.607 2.800 -8.265 1.00 87.94 218 ASP A O 1
ATOM 1743 N N . GLU A 1 219 ? 18.084 1.508 -9.342 1.00 88.12 219 GLU A N 1
ATOM 1744 C CA . GLU A 1 219 ? 18.861 2.584 -9.962 1.00 88.12 219 GLU A CA 1
ATOM 1745 C C . GLU A 1 219 ? 18.824 2.549 -11.507 1.00 88.12 219 GLU A C 1
ATOM 1747 O O . GLU A 1 219 ? 19.137 3.527 -12.190 1.00 88.12 219 GLU A O 1
ATOM 1752 N N . LYS A 1 220 ? 18.443 1.421 -12.120 1.00 88.62 220 LYS A N 1
ATOM 1753 C CA . LYS A 1 220 ? 18.547 1.210 -13.578 1.00 88.62 220 LYS A CA 1
ATOM 1754 C C . LYS A 1 220 ? 17.556 2.023 -14.413 1.00 88.62 220 LYS A C 1
ATOM 1756 O O . LYS A 1 220 ? 17.783 2.227 -15.606 1.00 88.62 220 LYS A O 1
ATOM 1761 N N . PHE A 1 221 ? 16.447 2.456 -13.818 1.00 88.56 221 PHE A N 1
ATOM 1762 C CA . PHE A 1 221 ? 15.412 3.253 -14.488 1.00 88.56 221 PHE A CA 1
ATOM 1763 C C . PHE A 1 221 ? 15.638 4.767 -14.344 1.00 88.56 221 PHE A C 1
ATOM 1765 O O . PHE A 1 221 ? 14.898 5.565 -14.923 1.00 88.56 221 PHE A O 1
ATOM 1772 N N . CYS A 1 222 ? 16.658 5.165 -13.587 1.00 87.06 222 CYS A N 1
ATOM 1773 C CA . CYS A 1 222 ? 16.914 6.548 -13.223 1.00 87.06 222 CYS A CA 1
ATOM 1774 C C . CYS A 1 222 ? 17.541 7.334 -14.378 1.00 87.06 222 CYS A C 1
ATOM 1776 O O . CYS A 1 222 ? 18.402 6.854 -15.124 1.00 87.06 222 CYS A O 1
ATOM 1778 N N . VAL A 1 223 ? 17.133 8.595 -14.531 1.00 81.62 223 VAL A N 1
ATOM 1779 C CA . VAL A 1 223 ? 17.692 9.461 -15.576 1.00 81.62 223 VAL A CA 1
ATOM 1780 C C . VAL A 1 223 ? 19.072 9.990 -15.153 1.00 81.62 223 VAL A C 1
ATOM 1782 O O . VAL A 1 223 ? 19.190 10.974 -14.427 1.00 81.62 223 VAL A O 1
ATOM 1785 N N . ASN A 1 224 ? 20.132 9.384 -15.694 1.00 63.22 224 ASN A N 1
ATOM 1786 C CA . ASN A 1 224 ? 21.548 9.619 -15.345 1.00 63.22 224 ASN A CA 1
ATOM 1787 C C . ASN A 1 224 ? 22.128 11.028 -15.624 1.00 63.22 224 ASN A C 1
ATOM 1789 O O . ASN A 1 224 ? 23.311 11.257 -15.384 1.00 63.22 224 ASN A O 1
ATOM 1793 N N . ASN A 1 225 ? 21.358 11.982 -16.161 1.00 59.06 225 ASN A N 1
ATOM 1794 C CA . ASN A 1 225 ? 21.864 13.310 -16.557 1.00 59.06 225 ASN A CA 1
ATOM 1795 C C . ASN A 1 225 ? 21.431 14.444 -15.607 1.00 59.06 225 ASN A C 1
ATOM 1797 O O . ASN A 1 225 ? 21.314 15.600 -16.020 1.00 59.06 225 ASN A O 1
ATOM 1801 N N . ARG A 1 226 ? 21.141 14.128 -14.339 1.00 66.81 226 ARG A N 1
ATOM 1802 C CA . ARG A 1 226 ? 20.794 15.138 -13.332 1.00 66.81 226 ARG A CA 1
ATOM 1803 C C . ARG A 1 226 ? 22.069 15.733 -12.740 1.00 66.81 226 ARG A C 1
ATOM 1805 O O . ARG A 1 226 ? 22.848 15.057 -12.085 1.00 66.81 226 ARG A O 1
ATOM 1812 N N . SER A 1 227 ? 22.277 17.024 -12.974 1.00 53.09 227 SER A N 1
ATOM 1813 C CA . SER A 1 227 ? 23.515 17.759 -12.673 1.00 53.09 227 SER A CA 1
ATOM 1814 C C . SER A 1 227 ? 23.834 17.952 -11.179 1.00 53.09 227 SER A C 1
ATOM 1816 O O . SER A 1 227 ? 24.756 18.699 -10.862 1.00 53.09 227 SER A O 1
ATOM 1818 N N . ASN A 1 228 ? 23.059 17.364 -10.263 1.00 58.81 228 ASN A N 1
ATOM 1819 C CA . ASN A 1 228 ? 23.141 17.612 -8.824 1.00 58.81 228 ASN A CA 1
ATOM 1820 C C . ASN A 1 228 ? 22.949 16.296 -8.054 1.00 58.81 228 ASN A C 1
ATOM 1822 O O . ASN A 1 228 ? 21.836 15.781 -8.001 1.00 58.81 228 ASN A O 1
ATOM 1826 N N . GLU A 1 229 ? 24.009 15.799 -7.411 1.00 54.12 229 GLU A N 1
ATOM 1827 C CA . GLU A 1 229 ? 23.988 14.580 -6.576 1.00 54.12 229 GLU A CA 1
ATOM 1828 C C . GLU A 1 229 ? 22.954 14.655 -5.434 1.00 54.12 229 GLU A C 1
ATOM 1830 O O . GLU A 1 229 ? 22.385 13.643 -5.048 1.00 54.12 229 GLU A O 1
ATOM 1835 N N . PHE A 1 230 ? 22.627 15.860 -4.945 1.00 53.22 230 PHE A N 1
ATOM 1836 C CA . PHE A 1 230 ? 21.588 16.075 -3.923 1.00 53.22 230 PHE A CA 1
ATOM 1837 C C . PHE A 1 230 ? 20.148 15.830 -4.408 1.00 53.22 230 PHE A C 1
ATOM 1839 O O . PHE A 1 230 ? 19.253 15.684 -3.583 1.00 53.22 230 PHE A O 1
ATOM 1846 N N . ILE A 1 231 ? 19.900 15.841 -5.723 1.00 57.47 231 ILE A N 1
ATOM 1847 C CA . ILE A 1 231 ? 18.561 15.634 -6.306 1.00 57.47 231 ILE A CA 1
ATOM 1848 C C . ILE A 1 231 ? 18.288 14.141 -6.529 1.00 57.47 231 ILE A C 1
ATOM 1850 O O . ILE A 1 231 ? 17.128 13.734 -6.530 1.00 57.47 231 ILE A O 1
ATOM 1854 N N . SER A 1 232 ? 19.339 13.336 -6.697 1.00 54.97 232 SER A N 1
ATOM 1855 C CA . SER A 1 232 ? 19.228 11.907 -6.994 1.00 54.97 232 SER A CA 1
ATOM 1856 C C . SER A 1 232 ? 18.539 11.150 -5.850 1.00 54.97 232 SER A C 1
ATOM 1858 O O . SER A 1 232 ? 17.470 10.594 -6.069 1.00 54.97 232 SER A O 1
ATOM 1860 N N . GLY A 1 233 ? 19.006 11.288 -4.601 1.00 58.56 233 GLY A N 1
ATOM 1861 C CA . GLY A 1 233 ? 18.430 10.574 -3.442 1.00 58.56 233 GLY A CA 1
ATOM 1862 C C . GLY A 1 233 ? 17.074 11.038 -2.924 1.00 58.56 233 GLY A C 1
ATOM 1863 O O . GLY A 1 233 ? 16.654 10.621 -1.853 1.00 58.56 233 GLY A O 1
ATOM 1864 N N . LEU A 1 234 ? 16.388 11.925 -3.644 1.00 73.19 234 LEU A N 1
ATOM 1865 C CA . LEU A 1 234 ? 15.050 12.398 -3.290 1.00 73.19 234 LEU A CA 1
ATOM 1866 C C . LEU A 1 234 ? 14.158 12.485 -4.529 1.00 73.19 234 LEU A C 1
ATOM 1868 O O . LEU A 1 234 ? 13.288 13.359 -4.607 1.00 73.19 234 LEU A O 1
ATOM 1872 N N . ILE A 1 235 ? 14.356 11.617 -5.529 1.00 82.81 235 ILE A N 1
ATOM 1873 C CA . ILE A 1 235 ? 13.571 11.711 -6.764 1.00 82.81 235 ILE A CA 1
ATOM 1874 C C . ILE A 1 235 ? 12.069 11.612 -6.485 1.00 82.81 235 ILE A C 1
ATOM 1876 O O . ILE A 1 235 ? 11.289 12.361 -7.074 1.00 82.81 235 ILE A O 1
ATOM 1880 N N . CYS A 1 236 ? 11.675 10.781 -5.518 1.00 84.62 236 CYS A N 1
ATOM 1881 C CA . CYS A 1 236 ? 10.290 10.596 -5.105 1.00 84.62 236 CYS A CA 1
ATOM 1882 C C . CYS A 1 236 ? 9.735 11.702 -4.193 1.00 84.62 236 CYS A C 1
ATOM 1884 O O . CYS A 1 236 ? 8.525 11.726 -3.938 1.00 84.62 236 CYS A O 1
ATOM 1886 N N . ASP A 1 237 ? 10.531 12.717 -3.845 1.00 82.50 237 ASP A N 1
ATOM 1887 C CA . ASP A 1 237 ? 10.052 13.909 -3.145 1.00 82.50 237 ASP A CA 1
ATOM 1888 C C . ASP A 1 237 ? 9.265 14.845 -4.079 1.00 82.50 237 ASP A C 1
ATOM 1890 O O . ASP A 1 237 ? 9.611 15.066 -5.244 1.00 82.50 237 ASP A O 1
ATOM 1894 N N . SER A 1 238 ? 8.181 15.404 -3.550 1.00 78.12 238 SER A N 1
ATOM 1895 C CA . SER A 1 238 ? 7.247 16.318 -4.209 1.00 78.12 238 SER A CA 1
ATOM 1896 C C . SER A 1 238 ? 7.924 17.472 -4.961 1.00 78.12 238 SER A C 1
ATOM 1898 O O . SER A 1 238 ? 7.488 17.817 -6.062 1.00 78.12 238 SER A O 1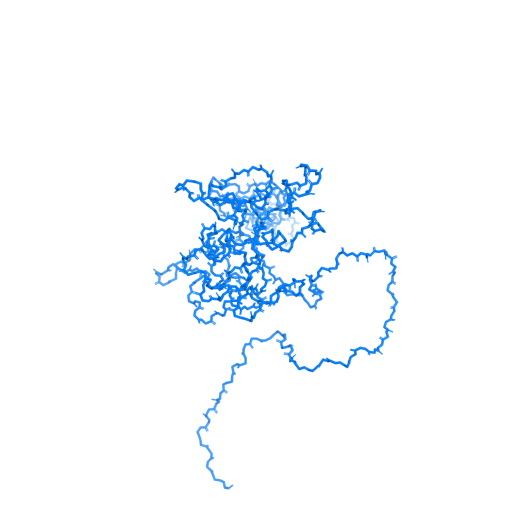
ATOM 1900 N N . PHE A 1 239 ? 9.030 18.007 -4.430 1.00 77.25 239 PHE A N 1
ATOM 1901 C CA . PHE A 1 239 ? 9.810 19.083 -5.054 1.00 77.25 239 PHE A CA 1
ATOM 1902 C C . PHE A 1 239 ? 10.408 18.698 -6.414 1.00 77.25 239 PHE A C 1
ATOM 1904 O O . PHE A 1 239 ? 10.639 19.569 -7.250 1.00 77.25 239 PHE A O 1
ATOM 1911 N N . ASN A 1 240 ? 10.625 17.403 -6.654 1.00 77.81 240 ASN A N 1
ATOM 1912 C CA . ASN A 1 240 ? 11.228 16.883 -7.879 1.00 77.81 240 ASN A CA 1
ATOM 1913 C C . ASN A 1 240 ? 10.196 16.357 -8.888 1.00 77.81 240 ASN 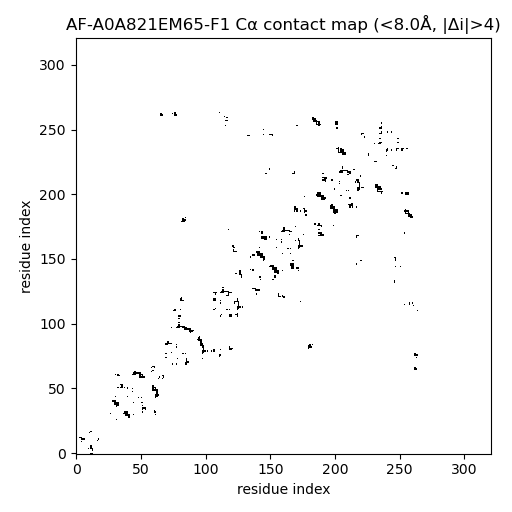A C 1
ATOM 1915 O O . ASN A 1 240 ? 10.578 15.880 -9.952 1.00 77.81 240 ASN A O 1
ATOM 1919 N N . SER A 1 241 ? 8.895 16.468 -8.603 1.00 77.62 241 SER A N 1
ATOM 1920 C CA . SER A 1 241 ? 7.819 15.991 -9.491 1.00 77.62 241 SER A CA 1
ATOM 1921 C C . SER A 1 241 ? 7.938 16.506 -10.933 1.00 77.62 241 SER A C 1
ATOM 1923 O O . SER A 1 241 ? 7.784 15.731 -11.871 1.00 77.62 241 SER A O 1
ATOM 1925 N N . ALA A 1 242 ? 8.311 17.775 -11.122 1.00 79.69 242 ALA A N 1
ATOM 1926 C CA . ALA A 1 242 ? 8.418 18.414 -12.437 1.00 79.69 242 ALA A CA 1
ATOM 1927 C C . ALA A 1 242 ? 9.574 17.902 -13.323 1.00 79.69 242 ALA A C 1
ATOM 1929 O O . ALA A 1 242 ? 9.619 18.217 -14.511 1.00 79.69 242 ALA A O 1
ATOM 1930 N N . ILE A 1 243 ? 10.533 17.164 -12.756 1.00 80.69 243 ILE A N 1
ATOM 1931 C CA . ILE A 1 243 ? 11.728 16.674 -13.465 1.00 80.69 243 ILE A CA 1
ATOM 1932 C C . ILE A 1 243 ? 11.767 15.145 -13.592 1.00 80.69 243 ILE A C 1
ATOM 1934 O O . ILE A 1 243 ? 12.764 14.600 -14.081 1.00 80.69 243 ILE A O 1
ATOM 1938 N N . ARG A 1 244 ? 10.724 14.448 -13.121 1.00 85.62 244 ARG A N 1
ATOM 1939 C CA . ARG A 1 244 ? 10.598 12.992 -13.243 1.00 85.62 244 ARG A CA 1
ATOM 1940 C C . ARG A 1 244 ? 10.261 12.611 -14.677 1.00 85.62 244 ARG A C 1
ATOM 1942 O O . ARG A 1 244 ? 9.474 13.276 -15.342 1.00 85.62 244 ARG A O 1
ATOM 1949 N N . SER A 1 245 ? 10.861 11.524 -15.138 1.00 88.12 245 SER A N 1
ATOM 1950 C CA . SER A 1 245 ? 10.344 10.778 -16.280 1.00 88.12 245 SER A CA 1
ATOM 1951 C C . SER A 1 245 ? 9.050 10.056 -15.900 1.00 88.12 245 SER A C 1
ATOM 1953 O O . SER A 1 245 ? 8.788 9.822 -14.721 1.00 88.12 245 SER A O 1
ATOM 1955 N N . ASP A 1 246 ? 8.276 9.636 -16.899 1.00 88.56 246 ASP A N 1
ATOM 1956 C CA . ASP A 1 246 ? 7.027 8.897 -16.680 1.00 88.56 246 ASP A CA 1
ATOM 1957 C C . ASP A 1 246 ? 7.241 7.613 -15.849 1.00 88.56 246 ASP A C 1
ATOM 1959 O O . ASP A 1 246 ? 6.416 7.270 -15.006 1.00 88.56 246 ASP A O 1
ATOM 1963 N N . VAL A 1 247 ? 8.374 6.924 -16.048 1.00 90.94 247 VAL A N 1
ATOM 1964 C CA . VAL A 1 247 ? 8.750 5.707 -15.303 1.00 90.94 247 VAL A CA 1
ATOM 1965 C C . VAL A 1 247 ? 9.029 6.023 -13.834 1.00 90.94 247 VAL A C 1
ATOM 1967 O O . VAL A 1 247 ? 8.487 5.363 -12.951 1.00 90.94 247 VAL A O 1
ATOM 1970 N N . GLU A 1 248 ? 9.836 7.051 -13.559 1.00 89.94 248 GLU A N 1
ATOM 1971 C CA . GLU A 1 248 ? 10.128 7.481 -12.185 1.00 89.94 248 GLU A CA 1
ATOM 1972 C C . GLU A 1 248 ? 8.867 8.005 -11.496 1.00 89.94 248 GLU A C 1
ATOM 1974 O O . GLU A 1 248 ? 8.651 7.741 -10.320 1.00 89.94 248 GLU A O 1
ATOM 1979 N N . GLN A 1 249 ? 8.007 8.731 -12.215 1.00 89.25 249 GLN A N 1
ATOM 1980 C CA . GLN A 1 249 ? 6.741 9.207 -11.670 1.00 89.25 249 GLN A CA 1
ATOM 1981 C C . GLN A 1 249 ? 5.841 8.041 -11.256 1.00 89.25 249 GLN A C 1
ATOM 1983 O O . GLN A 1 249 ? 5.311 8.069 -10.145 1.00 89.25 249 GLN A O 1
ATOM 1988 N N . PHE A 1 250 ? 5.718 7.022 -12.110 1.00 90.56 250 PHE A N 1
ATOM 1989 C CA . PHE A 1 250 ? 4.963 5.810 -11.811 1.00 90.56 250 PHE A CA 1
ATOM 1990 C C . PHE A 1 250 ? 5.543 5.057 -10.606 1.00 90.56 250 PHE A C 1
ATOM 1992 O O . PHE A 1 250 ? 4.830 4.827 -9.634 1.00 90.56 250 PHE A O 1
ATOM 1999 N N . LEU A 1 251 ? 6.841 4.737 -10.612 1.00 91.25 251 LEU A N 1
ATOM 2000 C CA . LEU A 1 251 ? 7.455 3.985 -9.512 1.00 91.25 251 LEU A CA 1
ATOM 2001 C C . LEU A 1 251 ? 7.409 4.759 -8.196 1.00 91.25 251 LEU A C 1
ATOM 2003 O O . LEU A 1 251 ? 7.081 4.179 -7.168 1.00 91.25 251 LEU A O 1
ATOM 2007 N N . CYS A 1 252 ? 7.641 6.071 -8.205 1.00 88.81 252 CYS A N 1
ATOM 2008 C CA . CYS A 1 252 ? 7.495 6.889 -7.003 1.00 88.81 252 CYS A CA 1
ATOM 2009 C C . CYS A 1 252 ? 6.056 6.957 -6.488 1.00 88.81 252 CYS A C 1
ATOM 2011 O O . CYS A 1 252 ? 5.863 7.165 -5.295 1.00 88.81 252 CYS A O 1
ATOM 2013 N N . HIS A 1 253 ? 5.051 6.849 -7.360 1.00 87.44 253 HIS A N 1
ATOM 2014 C CA . HIS A 1 253 ? 3.654 6.776 -6.940 1.00 87.44 253 HIS A CA 1
ATOM 2015 C C . HIS A 1 253 ? 3.361 5.430 -6.270 1.00 87.44 253 HIS A C 1
ATOM 2017 O O . HIS A 1 253 ? 2.845 5.405 -5.152 1.00 87.44 253 HIS A O 1
ATOM 2023 N N . GLU A 1 254 ? 3.757 4.327 -6.910 1.00 87.94 254 GLU A N 1
ATOM 2024 C CA . GLU A 1 254 ? 3.500 2.981 -6.392 1.00 87.94 254 GLU A CA 1
ATOM 2025 C C . GLU A 1 254 ? 4.258 2.674 -5.103 1.00 87.94 254 GLU A C 1
ATOM 2027 O O . GLU A 1 254 ? 3.730 2.004 -4.217 1.00 87.94 254 GLU A O 1
ATOM 2032 N N . THR A 1 255 ? 5.465 3.219 -4.968 1.00 86.06 255 THR A N 1
ATOM 2033 C CA . THR A 1 255 ? 6.347 2.967 -3.821 1.00 86.06 255 THR A CA 1
ATOM 2034 C C . THR A 1 255 ? 6.198 3.980 -2.696 1.00 86.06 255 THR A C 1
ATOM 2036 O O . THR A 1 255 ? 6.826 3.830 -1.648 1.00 86.06 255 THR A O 1
ATOM 2039 N N . LYS A 1 256 ? 5.374 5.018 -2.887 1.00 83.50 256 LYS A N 1
ATOM 2040 C CA . LYS A 1 256 ? 5.127 6.028 -1.860 1.00 83.50 256 LYS A CA 1
ATOM 2041 C C . LYS A 1 256 ? 4.584 5.372 -0.597 1.00 83.50 256 LYS A C 1
ATOM 2043 O O . LYS A 1 256 ? 3.857 4.382 -0.667 1.00 83.50 256 LYS A O 1
ATOM 2048 N N . ASN A 1 257 ? 4.863 5.990 0.546 1.00 78.19 257 ASN A N 1
ATOM 2049 C CA . ASN A 1 257 ? 4.249 5.578 1.796 1.00 78.19 257 ASN A CA 1
ATOM 2050 C C . ASN A 1 257 ? 2.729 5.700 1.674 1.00 78.19 257 ASN A C 1
ATOM 2052 O O . ASN A 1 257 ? 2.197 6.800 1.476 1.00 78.19 257 ASN A O 1
ATOM 2056 N N . LYS A 1 258 ? 2.045 4.564 1.772 1.00 74.38 258 LYS A N 1
ATOM 2057 C CA . LYS A 1 258 ? 0.589 4.489 1.727 1.00 74.38 258 LYS A CA 1
ATOM 2058 C C . LYS A 1 258 ? 0.114 4.273 3.158 1.00 74.38 258 LYS A C 1
ATOM 2060 O O . LYS A 1 258 ? 0.533 3.338 3.832 1.00 74.38 258 LYS A O 1
ATOM 2065 N N . ILE A 1 259 ? -0.733 5.180 3.628 1.00 70.94 259 ILE A N 1
ATOM 2066 C CA . ILE A 1 259 ? -1.481 5.012 4.872 1.00 70.94 259 ILE A CA 1
ATOM 2067 C C . ILE A 1 259 ? -2.909 4.759 4.439 1.00 70.94 259 ILE A C 1
ATOM 2069 O O . ILE A 1 259 ? -3.484 5.585 3.719 1.00 70.94 259 ILE A O 1
ATOM 2073 N N . LYS A 1 260 ? -3.481 3.636 4.866 1.00 70.75 260 LYS A N 1
ATOM 2074 C CA . LYS A 1 260 ? -4.874 3.324 4.560 1.00 70.75 260 LYS A CA 1
ATOM 2075 C C . LYS A 1 260 ? -5.757 4.471 5.055 1.00 70.75 260 LYS A C 1
ATOM 2077 O O . LYS A 1 260 ? -5.730 4.814 6.237 1.00 70.75 260 LYS A O 1
ATOM 2082 N N . GLN A 1 261 ? -6.466 5.152 4.146 1.00 60.94 261 GLN A N 1
ATOM 2083 C CA . GLN A 1 261 ? -7.295 6.302 4.516 1.00 60.94 261 GLN A CA 1
ATOM 2084 C C . GLN A 1 261 ? -8.534 5.822 5.247 1.00 60.94 261 GLN A C 1
ATOM 2086 O O . GLN A 1 261 ? -9.445 5.215 4.700 1.00 60.94 261 GLN A O 1
ATOM 2091 N N . GLN A 1 262 ? -8.558 6.161 6.516 1.00 62.44 262 GLN A N 1
ATOM 2092 C CA . GLN A 1 262 ? -9.015 5.196 7.483 1.00 62.44 262 GLN A CA 1
ATOM 2093 C C . GLN A 1 262 ? -10.537 5.376 7.758 1.00 62.44 262 GLN A C 1
ATOM 2095 O O . GLN A 1 262 ? -11.254 4.395 7.940 1.00 62.44 262 GLN A O 1
ATOM 2100 N N . ILE A 1 263 ? -11.111 6.593 7.684 1.00 63.56 263 ILE A N 1
ATOM 2101 C CA . ILE A 1 263 ? -12.573 6.811 7.531 1.00 63.56 263 ILE A CA 1
ATOM 2102 C C . ILE A 1 263 ? -12.831 7.911 6.492 1.00 63.56 263 ILE A C 1
ATOM 2104 O O . ILE A 1 263 ? -12.566 9.098 6.713 1.00 63.56 263 ILE A O 1
ATOM 2108 N N . LYS A 1 264 ? -13.443 7.535 5.365 1.00 64.12 264 LYS A N 1
ATOM 2109 C CA . LYS A 1 264 ? -13.976 8.483 4.378 1.00 64.12 264 LYS A CA 1
ATOM 2110 C C . LYS A 1 264 ? -15.391 8.905 4.794 1.00 64.12 264 LYS A C 1
ATOM 2112 O O . LYS A 1 264 ? -16.370 8.213 4.526 1.00 64.12 264 LYS A O 1
ATOM 2117 N N . TYR A 1 265 ? -15.510 10.062 5.448 1.00 61.00 265 TYR A N 1
ATOM 2118 C CA . TYR A 1 265 ? -16.819 10.664 5.721 1.00 61.00 265 TYR A CA 1
ATOM 2119 C C . TYR A 1 265 ? -17.451 11.197 4.436 1.00 61.00 265 TYR A C 1
ATOM 2121 O O . TYR A 1 265 ? -16.823 11.943 3.678 1.00 61.00 265 TYR A O 1
ATOM 2129 N N . PHE A 1 266 ? -18.721 10.855 4.233 1.00 55.59 266 PHE A N 1
ATOM 2130 C CA . PHE A 1 266 ? -19.530 11.447 3.181 1.00 55.59 266 PHE A CA 1
ATOM 2131 C C . PHE A 1 266 ? -19.659 12.964 3.401 1.00 55.59 266 PHE A C 1
ATOM 2133 O O . PHE A 1 266 ? -20.022 13.417 4.486 1.00 55.59 266 PHE A O 1
ATOM 2140 N N . SER A 1 267 ? -19.377 13.751 2.365 1.00 53.75 267 SER A N 1
ATOM 2141 C CA . SER A 1 267 ? -19.627 15.192 2.338 1.00 53.75 267 SER A CA 1
ATOM 2142 C C . SER A 1 267 ? -20.138 15.574 0.956 1.00 53.75 267 SER A C 1
ATOM 2144 O O . SER A 1 267 ? -19.530 15.207 -0.048 1.00 53.75 267 SER A O 1
ATOM 2146 N N . LEU A 1 268 ? -21.244 16.319 0.916 1.00 50.59 268 LEU A N 1
ATOM 2147 C CA . LEU A 1 268 ? -21.874 16.811 -0.315 1.00 50.59 268 LEU A CA 1
ATOM 2148 C C . LEU A 1 268 ? -20.975 17.777 -1.104 1.00 50.59 268 LEU A C 1
ATOM 2150 O O . LEU A 1 268 ? -21.132 17.880 -2.316 1.00 50.59 268 LEU A O 1
ATOM 2154 N N . ASP A 1 269 ? -20.020 18.427 -0.432 1.00 43.66 269 ASP A N 1
ATOM 2155 C CA . ASP A 1 269 ? -19.196 19.507 -0.990 1.00 43.66 269 ASP A CA 1
ATOM 2156 C C . ASP A 1 269 ? -17.704 19.151 -1.081 1.00 43.66 269 ASP A C 1
ATOM 2158 O O . ASP A 1 269 ? -16.853 20.034 -1.219 1.00 43.66 269 ASP A O 1
ATOM 2162 N N . ARG A 1 270 ? -17.337 17.863 -0.996 1.00 43.12 270 ARG A N 1
ATOM 2163 C CA . ARG A 1 270 ? -15.968 17.464 -1.342 1.00 43.12 270 ARG A CA 1
ATOM 2164 C C . ARG A 1 270 ? -15.803 17.629 -2.849 1.00 43.12 270 ARG A C 1
ATOM 2166 O O . ARG A 1 270 ? -16.146 16.741 -3.620 1.00 43.12 270 ARG A O 1
ATOM 2173 N N . VAL A 1 271 ? -15.240 18.768 -3.251 1.00 39.75 271 VAL A N 1
ATOM 2174 C CA . VAL A 1 271 ? -14.445 18.842 -4.476 1.00 39.75 271 VAL A CA 1
ATOM 2175 C C . VAL A 1 271 ? -13.456 17.688 -4.360 1.00 39.75 271 VAL A C 1
ATOM 2177 O O . VAL A 1 271 ? -12.620 17.674 -3.453 1.00 39.75 271 VAL A O 1
ATOM 2180 N N . SER A 1 272 ? -13.643 16.657 -5.183 1.00 34.66 272 SER A N 1
ATOM 2181 C CA . SER A 1 272 ? -12.650 15.612 -5.391 1.00 34.66 272 SER A CA 1
ATOM 2182 C C . SER A 1 272 ? -11.312 16.319 -5.543 1.00 34.66 272 SER A C 1
ATOM 2184 O O . SER A 1 272 ? -11.205 17.192 -6.401 1.00 34.66 272 SER A O 1
ATOM 2186 N N . LYS A 1 273 ? -10.325 16.006 -4.698 1.00 32.19 273 LYS A N 1
ATOM 2187 C CA . LYS A 1 273 ? -8.944 16.431 -4.931 1.00 32.19 273 LYS A CA 1
ATOM 2188 C C . LYS A 1 273 ? -8.440 15.718 -6.194 1.00 32.19 273 LYS A C 1
ATOM 2190 O O . LYS A 1 273 ? -7.668 14.777 -6.108 1.00 32.19 273 LYS A O 1
ATOM 2195 N N . SER A 1 274 ? -8.926 16.130 -7.359 1.00 31.08 274 SER A N 1
ATOM 2196 C CA . SER A 1 274 ? -8.049 16.357 -8.491 1.00 31.08 274 SER A CA 1
ATOM 2197 C C . SER A 1 274 ? -7.203 17.564 -8.112 1.00 31.08 274 SER A C 1
ATOM 2199 O O . SER A 1 274 ? -7.730 18.535 -7.570 1.00 31.08 274 SER A O 1
ATOM 2201 N N . GLU A 1 275 ? -5.904 17.453 -8.320 1.00 38.09 275 GLU A N 1
ATOM 2202 C CA . GLU A 1 275 ? -4.897 18.485 -8.101 1.00 38.09 275 GLU A CA 1
ATOM 2203 C C . GLU A 1 275 ? -5.390 19.884 -8.513 1.00 38.09 275 GLU A C 1
ATOM 2205 O O . GLU A 1 275 ? -5.387 20.248 -9.681 1.00 38.09 275 GLU A O 1
ATOM 2210 N N . GLU A 1 276 ? -5.809 20.683 -7.536 1.00 30.48 276 GLU A N 1
ATOM 2211 C CA . GLU A 1 276 ? -5.898 22.138 -7.645 1.00 30.48 276 GLU A CA 1
ATOM 2212 C C . GLU A 1 276 ? -5.440 22.733 -6.312 1.00 30.48 276 GLU A C 1
ATOM 2214 O O . GLU A 1 276 ? -6.207 23.322 -5.553 1.00 30.48 276 GLU A O 1
ATOM 2219 N N . ASP A 1 277 ? -4.153 22.557 -6.025 1.00 31.39 277 ASP A N 1
ATOM 2220 C CA . ASP A 1 277 ? -3.404 23.510 -5.211 1.00 31.39 277 ASP A CA 1
ATOM 2221 C C . ASP A 1 277 ? -2.440 24.262 -6.131 1.00 31.39 277 ASP A C 1
ATOM 2223 O O . ASP A 1 277 ? -1.232 24.142 -6.015 1.00 31.39 277 ASP A O 1
ATOM 2227 N N . GLU A 1 278 ? -2.979 25.078 -7.041 1.00 33.47 278 GLU A N 1
ATOM 2228 C CA . GLU A 1 278 ? -2.278 26.285 -7.472 1.00 33.47 278 GLU A CA 1
ATOM 2229 C C . GLU A 1 278 ? -3.263 27.447 -7.653 1.00 33.47 278 GLU A C 1
ATOM 2231 O O . GLU A 1 278 ? -4.229 27.400 -8.410 1.00 33.47 278 GLU A O 1
ATOM 2236 N N . THR A 1 279 ? -2.943 28.541 -6.960 1.00 32.69 279 THR A N 1
ATOM 2237 C CA . THR A 1 279 ? -3.496 29.900 -7.070 1.00 32.69 279 THR A CA 1
ATOM 2238 C C . THR A 1 279 ? -4.827 30.207 -6.365 1.00 32.69 279 THR A C 1
ATOM 2240 O O . THR A 1 279 ? -5.897 30.315 -6.957 1.00 32.69 279 THR A O 1
ATOM 2243 N N . LYS A 1 280 ? -4.736 30.582 -5.080 1.00 28.09 280 LYS A N 1
ATOM 2244 C CA . LYS A 1 280 ? -5.688 31.526 -4.464 1.00 28.09 280 LYS A CA 1
ATOM 2245 C C . LYS A 1 280 ? -4.965 32.758 -3.937 1.00 28.09 280 LYS A C 1
ATOM 2247 O O . LYS A 1 280 ? -4.673 32.879 -2.752 1.00 28.09 280 LYS A O 1
ATOM 2252 N N . ASN A 1 281 ? -4.760 33.722 -4.836 1.00 27.80 281 ASN A N 1
ATOM 2253 C CA . ASN A 1 281 ? -4.797 35.122 -4.433 1.00 27.80 281 ASN A CA 1
ATOM 2254 C C . ASN A 1 281 ? -6.253 35.482 -4.126 1.00 27.80 281 ASN A C 1
ATOM 2256 O O . ASN A 1 281 ? -7.157 35.311 -4.939 1.00 27.80 281 ASN A O 1
ATOM 2260 N N . VAL A 1 282 ? -6.457 35.954 -2.904 1.00 30.38 282 VAL A N 1
ATOM 2261 C CA . VAL A 1 282 ? -7.736 36.337 -2.318 1.00 30.38 282 VAL A CA 1
ATOM 2262 C C . VAL A 1 282 ? -8.438 37.397 -3.170 1.00 30.38 282 VAL A C 1
ATOM 2264 O O . VAL A 1 282 ? -7.953 38.517 -3.314 1.00 30.38 282 VAL A O 1
ATOM 2267 N N . THR A 1 283 ? -9.643 37.100 -3.656 1.00 26.59 283 THR A N 1
ATOM 2268 C CA . THR A 1 283 ? -10.684 38.123 -3.841 1.00 26.59 283 THR A CA 1
ATOM 2269 C C . THR A 1 283 ? -12.080 37.504 -3.702 1.00 26.59 283 THR A C 1
ATOM 2271 O O . THR A 1 283 ? -12.344 36.400 -4.163 1.00 26.59 283 THR A O 1
ATOM 2274 N N . LYS A 1 284 ? -12.943 38.201 -2.955 1.00 26.75 284 LYS A N 1
ATOM 2275 C CA . LYS A 1 284 ? -14.262 37.773 -2.449 1.00 26.75 284 LYS A CA 1
ATOM 2276 C C . LYS A 1 284 ? -15.276 37.394 -3.553 1.00 26.75 284 LYS A C 1
ATOM 2278 O O . LYS A 1 284 ? -15.175 37.910 -4.665 1.00 26.75 284 LYS A O 1
ATOM 2283 N N . PRO A 1 285 ? -16.290 36.559 -3.235 1.00 26.88 285 PRO A N 1
ATOM 2284 C CA . PRO A 1 285 ? -17.206 35.994 -4.219 1.00 26.88 285 PRO A CA 1
ATOM 2285 C C . PRO A 1 285 ? -18.223 37.036 -4.691 1.00 26.88 285 PRO A C 1
ATOM 2287 O O . PRO A 1 285 ? -18.836 37.736 -3.884 1.00 26.88 285 PRO A O 1
ATOM 2290 N N . THR A 1 286 ? -18.435 37.095 -6.004 1.00 25.84 286 THR A N 1
ATOM 2291 C CA . THR A 1 286 ? -19.555 37.821 -6.611 1.00 25.84 286 THR A CA 1
ATOM 2292 C C . THR A 1 286 ? -20.459 36.810 -7.314 1.00 25.84 286 THR A C 1
ATOM 2294 O O . THR A 1 286 ? -19.987 35.853 -7.918 1.00 25.84 286 THR A O 1
ATOM 2297 N N . PHE A 1 287 ? -21.761 37.011 -7.144 1.00 28.53 287 PHE A N 1
ATOM 2298 C CA . PHE A 1 287 ? -22.875 36.132 -7.488 1.00 28.53 287 PHE A CA 1
ATOM 2299 C C . PHE A 1 287 ? -22.909 35.593 -8.936 1.00 28.53 287 PHE A C 1
ATOM 2301 O O . PHE A 1 287 ? -22.583 36.298 -9.884 1.00 28.53 287 PHE A O 1
ATOM 2308 N N . LEU A 1 288 ? -23.412 34.352 -9.032 1.00 31.45 288 LEU A N 1
ATOM 2309 C CA . LEU A 1 288 ? -24.071 33.631 -10.136 1.00 31.45 288 LEU A CA 1
ATOM 2310 C C . LEU A 1 288 ? -24.141 34.291 -11.532 1.00 31.45 288 LEU A C 1
ATOM 2312 O O . LEU A 1 288 ? -24.754 35.342 -11.709 1.00 31.45 288 LEU A O 1
ATOM 2316 N N . SER A 1 289 ? -23.753 33.526 -12.560 1.00 27.59 289 SER A N 1
ATOM 2317 C CA . SER A 1 289 ? -24.409 33.585 -13.873 1.00 27.59 289 SER A CA 1
ATOM 2318 C C . SER A 1 289 ? -24.661 32.177 -14.413 1.00 27.59 289 SER A C 1
ATOM 2320 O O . SER A 1 289 ? -23.758 31.356 -14.563 1.00 27.59 289 SER A O 1
ATOM 2322 N N . SER A 1 290 ? -25.939 31.897 -14.656 1.00 36.91 290 SER A N 1
ATOM 2323 C CA . SER A 1 290 ? -26.492 30.647 -15.158 1.00 36.91 290 SER A CA 1
ATOM 2324 C C . SER A 1 290 ? -26.163 30.458 -16.639 1.00 36.91 290 SER A C 1
ATOM 2326 O O . SER A 1 290 ? -26.731 31.173 -17.463 1.00 36.91 290 SER A O 1
ATOM 2328 N N . SER A 1 291 ? -25.305 29.499 -17.007 1.00 30.03 291 SER A N 1
ATOM 2329 C CA . SER A 1 291 ? -25.200 29.033 -18.410 1.00 30.03 291 SER A CA 1
ATOM 2330 C C . SER A 1 291 ? -24.570 27.645 -18.643 1.00 30.03 291 SER A C 1
ATOM 2332 O O . SER A 1 291 ? -24.484 27.242 -19.796 1.00 30.03 291 SER A O 1
ATOM 2334 N N . ILE A 1 292 ? -24.192 26.855 -17.625 1.00 31.98 292 ILE A N 1
ATOM 2335 C CA . ILE A 1 292 ? -23.491 25.557 -17.846 1.00 31.98 292 ILE A CA 1
ATOM 2336 C C . ILE A 1 292 ? -24.361 24.317 -17.506 1.00 31.98 292 ILE A C 1
ATOM 2338 O O . ILE A 1 292 ? -23.900 23.185 -17.515 1.00 31.98 292 ILE A O 1
ATOM 2342 N N . ILE A 1 293 ? -25.675 24.466 -17.290 1.00 30.95 293 ILE A N 1
ATOM 2343 C CA . ILE A 1 293 ? -26.570 23.332 -16.936 1.00 30.95 293 ILE A CA 1
ATOM 2344 C C . ILE A 1 293 ? -27.077 22.553 -18.172 1.00 30.95 293 ILE A C 1
ATOM 2346 O O . ILE A 1 293 ? -28.205 22.074 -18.195 1.00 30.95 293 ILE A O 1
ATOM 2350 N N . LYS A 1 294 ? -26.304 22.418 -19.254 1.00 30.09 294 LYS A N 1
ATOM 2351 C CA . LYS A 1 294 ? -26.755 21.619 -20.413 1.00 30.09 294 LYS A CA 1
ATOM 2352 C C . LYS A 1 294 ? -25.632 20.816 -21.058 1.00 30.09 294 LYS A C 1
ATOM 2354 O O . LYS A 1 294 ? -25.303 21.075 -22.207 1.00 30.09 294 LYS A O 1
ATOM 2359 N N . LEU A 1 295 ? -25.104 19.821 -20.336 1.00 29.64 295 LEU A N 1
ATOM 2360 C CA . LEU A 1 295 ? -24.629 18.562 -20.938 1.00 29.64 295 LEU A CA 1
ATOM 2361 C C . LEU A 1 295 ? -24.414 17.415 -19.915 1.00 29.64 295 LEU A C 1
ATOM 2363 O O . LEU A 1 295 ? -23.457 16.663 -20.025 1.00 29.64 295 LEU A O 1
ATOM 2367 N N . PHE A 1 296 ? -25.296 17.251 -18.921 1.00 30.22 296 PHE A N 1
ATOM 2368 C CA . PHE A 1 296 ? -25.272 16.090 -18.012 1.00 30.22 296 PHE A CA 1
ATOM 2369 C C . PHE A 1 296 ? -26.458 15.156 -18.295 1.00 30.22 296 PHE A C 1
ATOM 2371 O O . PHE A 1 296 ? -27.514 15.257 -17.683 1.00 30.22 296 PHE A O 1
ATOM 2378 N N . HIS A 1 297 ? -26.277 14.264 -19.263 1.00 32.44 297 HIS A N 1
ATOM 2379 C CA . HIS A 1 297 ? -27.091 13.070 -19.521 1.00 32.44 297 HIS A CA 1
ATOM 2380 C C . HIS A 1 297 ? -26.107 12.084 -20.181 1.00 32.44 297 HIS A C 1
ATOM 2382 O O . HIS A 1 297 ? -25.653 12.358 -21.282 1.00 32.44 297 HIS A O 1
ATOM 2388 N N . LEU A 1 298 ? -25.590 11.032 -19.542 1.00 32.47 298 LEU A N 1
ATOM 2389 C CA . LEU A 1 298 ? -26.289 9.861 -19.017 1.00 32.47 298 LEU A CA 1
ATOM 2390 C C . LEU A 1 298 ? -25.391 9.173 -17.967 1.00 32.47 298 LEU A C 1
ATOM 2392 O O . LEU A 1 298 ? -24.398 8.556 -18.322 1.00 32.47 298 LEU A O 1
ATOM 2396 N N . HIS A 1 299 ? -25.737 9.294 -16.695 1.00 34.16 299 HIS A N 1
ATOM 2397 C CA . HIS A 1 299 ? -25.562 8.297 -15.632 1.00 34.16 299 HIS A CA 1
ATOM 2398 C C . HIS A 1 299 ? -26.188 8.967 -14.413 1.00 34.16 299 HIS A C 1
ATOM 2400 O O . HIS A 1 299 ? -25.663 9.964 -13.931 1.00 34.16 299 HIS A O 1
ATOM 2406 N N . GLU A 1 300 ? -27.376 8.521 -13.994 1.00 33.19 300 GLU A N 1
ATOM 2407 C CA . GLU A 1 300 ? -28.000 9.030 -12.769 1.00 33.19 300 GLU A CA 1
ATOM 2408 C C . GLU A 1 300 ? -27.051 8.747 -11.595 1.00 33.19 300 GLU A C 1
ATOM 2410 O O . GLU A 1 300 ? -26.849 7.574 -11.268 1.00 33.19 300 GLU A O 1
ATOM 2415 N N . PRO A 1 301 ? -26.480 9.769 -10.931 1.00 36.72 301 PRO A N 1
ATOM 2416 C CA . PRO A 1 301 ? -25.748 9.546 -9.704 1.00 36.72 301 PRO A CA 1
ATOM 2417 C C . PRO A 1 301 ? -26.805 9.350 -8.623 1.00 36.72 301 PRO A C 1
ATOM 2419 O O . PRO A 1 301 ? -27.317 10.302 -8.031 1.00 36.72 301 PRO A O 1
ATOM 2422 N N . ARG A 1 302 ? -27.207 8.098 -8.401 1.00 34.59 302 ARG A N 1
ATOM 2423 C CA . ARG A 1 302 ? -28.038 7.750 -7.250 1.00 34.59 302 ARG A CA 1
ATOM 2424 C C . ARG A 1 302 ? -27.167 7.778 -6.006 1.00 34.59 302 ARG A C 1
ATOM 2426 O O . ARG A 1 302 ? -26.758 6.750 -5.482 1.00 34.59 302 ARG A O 1
ATOM 2433 N N . CYS A 1 303 ? -26.877 8.982 -5.535 1.00 45.53 303 CYS A N 1
ATOM 2434 C CA . CYS A 1 303 ? -26.309 9.156 -4.217 1.00 45.53 303 CYS A CA 1
ATOM 2435 C C . CYS A 1 303 ? -27.378 8.785 -3.165 1.00 45.53 303 CYS A C 1
ATOM 2437 O O . CYS A 1 303 ? -28.533 9.218 -3.249 1.00 45.53 303 CYS A O 1
ATOM 2439 N N . HIS A 1 304 ? -26.949 8.039 -2.142 1.00 40.44 304 HIS A N 1
ATOM 2440 C CA . HIS A 1 304 ? -27.581 7.859 -0.821 1.00 40.44 304 HIS A CA 1
ATOM 2441 C C . HIS A 1 304 ? -28.656 6.782 -0.586 1.00 40.44 304 HIS A C 1
ATOM 2443 O O . HIS A 1 304 ? -29.294 6.840 0.467 1.00 40.44 304 HIS A O 1
ATOM 2449 N N . ARG A 1 305 ? -28.873 5.776 -1.440 1.00 38.59 305 ARG A N 1
ATOM 2450 C CA . ARG A 1 305 ? -29.677 4.601 -1.034 1.00 38.59 305 ARG A CA 1
ATOM 2451 C C . ARG A 1 305 ? -29.071 3.323 -1.598 1.00 38.59 305 ARG A C 1
ATOM 2453 O O . ARG A 1 305 ? -28.715 3.304 -2.768 1.00 38.59 305 ARG A O 1
ATOM 2460 N N . GLY A 1 306 ? -28.919 2.306 -0.745 1.00 44.38 306 GLY A N 1
ATOM 2461 C CA . GLY A 1 306 ? -28.413 0.982 -1.116 1.00 44.38 306 GLY A CA 1
ATOM 2462 C C . GLY A 1 306 ? -29.201 0.325 -2.256 1.00 44.38 306 GLY A C 1
ATOM 2463 O O . GLY A 1 306 ? -30.175 0.886 -2.755 1.00 44.38 306 GLY A O 1
ATOM 2464 N N . PHE A 1 307 ? -28.760 -0.865 -2.670 1.00 43.59 307 PHE A N 1
ATOM 2465 C CA . PHE A 1 307 ? -29.356 -1.623 -3.774 1.00 43.59 307 PHE A CA 1
ATOM 2466 C C . PHE A 1 307 ? -30.894 -1.668 -3.712 1.00 43.59 307 PHE A C 1
ATOM 2468 O O . PHE A 1 307 ? -31.483 -2.013 -2.686 1.00 43.59 307 PHE A O 1
ATOM 2475 N N . ASP A 1 308 ? -31.547 -1.365 -4.838 1.00 38.50 308 ASP A N 1
ATOM 2476 C CA . ASP A 1 308 ? -32.996 -1.514 -4.986 1.00 38.50 308 ASP A CA 1
ATOM 2477 C C . ASP A 1 308 ? -33.362 -3.010 -4.959 1.00 38.50 308 ASP A C 1
ATOM 2479 O O . ASP A 1 308 ? -33.299 -3.705 -5.978 1.00 38.50 308 ASP A O 1
ATOM 2483 N N . LEU A 1 309 ? -33.796 -3.517 -3.803 1.00 35.12 309 LEU A N 1
ATOM 2484 C CA . LEU A 1 309 ? -34.457 -4.818 -3.717 1.00 35.12 309 LEU A CA 1
ATOM 2485 C C . LEU A 1 309 ? -35.822 -4.732 -4.411 1.00 35.12 309 LEU A C 1
ATOM 2487 O O . LEU A 1 309 ? -36.800 -4.224 -3.859 1.00 35.12 309 LEU A O 1
ATOM 2491 N N . ARG A 1 310 ? -35.915 -5.266 -5.632 1.00 38.00 310 ARG A N 1
ATOM 2492 C CA . ARG A 1 310 ? -37.208 -5.511 -6.284 1.00 38.00 310 ARG A CA 1
ATOM 2493 C C . ARG A 1 310 ? -37.864 -6.739 -5.664 1.00 38.00 310 ARG A C 1
ATOM 2495 O O . ARG A 1 310 ? -37.711 -7.853 -6.152 1.00 38.00 310 ARG A O 1
ATOM 2502 N N . ILE A 1 311 ? -38.626 -6.523 -4.600 1.00 37.72 311 ILE A N 1
ATOM 2503 C CA . ILE A 1 311 ? -39.503 -7.551 -4.037 1.00 37.72 311 ILE A CA 1
ATOM 2504 C C . ILE A 1 311 ? -40.747 -7.639 -4.929 1.00 37.72 311 ILE A C 1
ATOM 2506 O O . ILE A 1 311 ? -41.643 -6.796 -4.858 1.00 37.72 311 ILE A O 1
ATOM 2510 N N . SER A 1 312 ? -40.800 -8.646 -5.803 1.00 35.75 312 SER A N 1
ATOM 2511 C CA . SER A 1 312 ? -42.023 -8.981 -6.532 1.00 35.75 312 SER A CA 1
ATOM 2512 C C . SER A 1 312 ? -42.962 -9.751 -5.606 1.00 35.75 312 SER A C 1
ATOM 2514 O O . SER A 1 312 ? -42.742 -10.930 -5.327 1.00 35.75 312 SER A O 1
ATOM 2516 N N . TRP A 1 313 ? -44.024 -9.103 -5.137 1.00 34.34 313 TRP A N 1
ATOM 2517 C CA . TRP A 1 313 ? -45.112 -9.803 -4.464 1.00 34.34 313 TRP A CA 1
ATOM 2518 C C . TRP A 1 313 ? -45.916 -10.581 -5.505 1.00 34.34 313 TRP A C 1
ATOM 2520 O O . TRP A 1 313 ? -46.639 -9.998 -6.311 1.00 34.34 313 TRP A O 1
ATOM 2530 N N . PHE A 1 314 ? -45.788 -11.906 -5.497 1.00 34.75 314 PHE A N 1
ATOM 2531 C CA . PHE A 1 314 ? -46.737 -12.775 -6.179 1.00 34.75 314 PHE A CA 1
ATOM 2532 C C . PHE A 1 314 ? -48.007 -12.801 -5.324 1.00 34.75 314 PHE A C 1
ATOM 2534 O O . PHE A 1 314 ? -48.021 -13.415 -4.259 1.00 34.75 314 PHE A O 1
ATOM 2541 N N . VAL A 1 315 ? -49.058 -12.096 -5.746 1.00 39.97 315 VAL A N 1
ATOM 2542 C CA . VAL A 1 315 ? -50.392 -12.250 -5.152 1.00 39.97 315 VAL A CA 1
ATOM 2543 C C . VAL A 1 315 ? -51.139 -13.283 -5.997 1.00 39.97 315 VAL A C 1
ATOM 2545 O O . VAL A 1 315 ? -51.514 -12.977 -7.130 1.00 39.97 315 VAL A O 1
ATOM 2548 N N . PRO A 1 316 ? -51.330 -14.522 -5.512 1.00 36.28 316 PRO A N 1
ATOM 2549 C CA . PRO A 1 316 ? -52.124 -15.501 -6.227 1.00 36.28 316 PRO A CA 1
ATOM 2550 C C . PRO A 1 316 ? -53.608 -15.163 -6.054 1.00 36.28 316 PRO A C 1
ATOM 2552 O O . PRO A 1 316 ? -54.115 -15.104 -4.936 1.00 36.28 316 PRO A O 1
ATOM 2555 N N . GLY A 1 317 ? -54.307 -14.994 -7.175 1.00 48.19 317 GLY A N 1
ATOM 2556 C CA . GLY A 1 317 ? -55.767 -15.011 -7.215 1.00 48.19 317 GLY A CA 1
ATOM 2557 C C . GLY A 1 317 ? -56.424 -13.651 -7.416 1.00 48.19 317 GLY A C 1
ATOM 2558 O O . GLY A 1 317 ? -56.976 -13.075 -6.485 1.00 48.19 317 GLY A O 1
ATOM 2559 N N . GLN A 1 318 ? -56.492 -13.212 -8.670 1.00 34.53 318 GLN A N 1
ATOM 2560 C CA . GLN A 1 318 ? -57.710 -12.579 -9.167 1.00 34.53 318 GLN A CA 1
ATOM 2561 C C . GLN A 1 318 ? -57.891 -12.941 -10.641 1.00 34.53 318 GLN A C 1
ATOM 2563 O O . GLN A 1 318 ? -57.219 -12.429 -11.531 1.00 34.53 318 GLN A O 1
ATOM 2568 N N . THR A 1 319 ? -58.753 -13.931 -10.845 1.00 39.19 319 THR A N 1
ATOM 2569 C CA . THR A 1 319 ? -59.331 -14.344 -12.118 1.00 39.19 319 THR A CA 1
ATOM 2570 C C . THR A 1 319 ? -60.455 -13.389 -12.531 1.00 39.19 319 THR A C 1
ATOM 2572 O O . THR A 1 319 ? -61.224 -12.943 -11.680 1.00 39.19 319 THR A O 1
ATOM 2575 N N . ASP A 1 320 ? -60.548 -13.199 -13.848 1.00 36.69 320 ASP A N 1
ATOM 2576 C CA . ASP A 1 320 ? -61.734 -12.907 -14.669 1.00 36.69 320 ASP A CA 1
ATOM 2577 C C . ASP A 1 320 ? -62.408 -11.524 -14.567 1.00 36.69 320 ASP A C 1
ATOM 2579 O O . ASP A 1 320 ? -63.182 -11.246 -13.651 1.00 36.69 320 ASP A O 1
ATOM 2583 N N . LEU A 1 321 ? -62.222 -10.691 -15.604 1.00 36.25 321 LEU A N 1
ATOM 2584 C CA . LEU A 1 321 ? -63.091 -10.658 -16.803 1.00 36.25 321 LEU A CA 1
ATOM 2585 C C . LEU A 1 321 ? -62.496 -9.794 -17.925 1.00 36.25 321 LEU A C 1
ATOM 2587 O O . LEU A 1 321 ? -61.996 -8.688 -17.619 1.00 36.25 321 LEU A O 1
#

Foldseek 3Di:
DVPDQPDPVSCVVDPVNVVVVVVVVQVVQWDALPVLRDTDGLVPQCPPDAPSDDPPDPDHVRNCVLLVDQCDDQAPLQAQQLAFSHPFDQDPNDGDTSNPPCPVPDNQDPNQACQLDQSDLLSLSNFPNDPPAPDDEDSQWDWAQAQVPRDTDTHGSVQQCPPDQRHQLSLSNQVLQDDSHDQKGAFRRWADDPPDIDTHGLLQAQLPDQPHPPPSSSNPNDDPPDPDSVCRSPCLPPVNCVVDDSSNNVVSSNRHIRGSPRHDDDDPPPPPPPDDPDDDPDDDDDDDDDDDPPDDDDDPPPPDDDDDPPDDDDDPDDDDD

Solvent-accessible surface area (backbone atoms only — not comparable to full-atom values): 20218 Å² total; per-residue (Å²): 131,87,87,66,76,88,44,99,78,44,63,81,74,35,65,70,57,49,52,52,48,52,52,50,51,44,63,71,49,28,43,71,32,76,86,61,67,46,74,44,53,50,85,50,48,63,64,86,56,72,80,44,66,60,90,94,58,100,67,30,60,49,57,34,53,61,63,51,44,41,33,74,38,92,46,84,65,52,42,36,37,70,35,54,60,32,59,68,40,80,53,98,88,40,78,41,46,36,60,54,89,39,90,84,54,66,34,59,37,95,66,37,42,55,67,85,52,66,29,25,87,48,31,70,21,48,47,86,62,77,87,81,64,93,76,83,57,58,95,62,26,40,84,34,37,33,68,88,76,55,39,76,42,67,39,53,40,83,53,26,54,65,86,56,78,73,22,47,36,26,68,43,33,55,73,81,53,50,58,49,74,60,64,66,44,55,32,47,31,39,46,38,42,83,92,40,84,42,54,40,35,33,56,58,30,34,41,83,63,82,75,26,65,60,83,34,64,51,46,67,67,48,79,88,82,63,95,44,79,82,53,32,40,38,48,56,39,78,92,34,57,91,75,50,52,74,55,50,48,50,51,31,60,70,14,38,71,45,62,66,80,75,74,80,76,91,61,99,78,66,74,71,86,63,95,77,90,77,87,83,81,89,75,83,92,77,83,87,82,94,79,80,93,80,80,93,80,90,74,85,82,75,77,93,67,77,85,84,79,82,79,78,80,83,76,88,84,84,81,88,135

pLDDT: mean 73.35, std 20.68, range [25.84, 96.0]

Secondary structure (DSSP, 8-state):
--S---STTSTTS-HHHHHHHHHHHHHHHEEEETTTTEEEEGGGTTSSS--S--TT-SS-TTT-HHHHHHTTS--GGGSSSS---SPPEEETTEEE-TTSSGGGS-SSSTTTTTSSS--STT-GGGTT--SS-S----TTEEEEE-TTT--EEEEEGGGTTSSS--SGGGTT-GGGT--TT-SEE-EEEEEEETTEEEEEEGGGSSSSS---TTTTTTTTTS-TT-S-HHHHTTTTSGGGGGG--HHHHHHHHHTSPEE--------TT----SS--S---------------S---S-----S-----------------

Mean predicted aligned error: 15.15 Å

Sequence (321 aa):
MDNKNDCPHKDDEDLTQMIYSNLTELLRSHFKCEIANNYIHQSLVQNGECECKLADQDWCEDEDFHIHYVRKNISFPTICDEFTELIPKAIDGQNETDETECEQWSCNNIYTRCDGLWNCPRGEDEIGCDVSSTLNCSADHHKCVSPDTTQLICLSIEKANDGKIDCLGATDEPTLCQTKYQVEFYDNFYCMRGNQKLCISSTELCDGYTFCDHDNDDEKFCVNNRSNEFISGLICDSFNSAIRSDVEQFLCHETKNKIKQQIKYFSLDRVSKSEEDETKNVTKPTFLSSSIIKLFHLHEPRCHRGFDLRISWFVPGQTDL

Radius of gyration: 27.59 Å; Cα contacts (8 Å, |Δi|>4): 425; chains: 1; bounding box: 87×58×80 Å